Protein AF-A0A7V6T2G5-F1 (afdb_monomer_lite)

Foldseek 3Di:
DDDDPPVVVVVVVVVVVVPPDDDDDDDDDDDDDDDDDDDDDDDDDDDDDDDDDDPPDDPPPPPPVPPPPPKKKKWFKAKWAFQDWADDPDPPVPDAIWTFIDAPPGDTDIDGADPVQVVVDDHGFMKMWTWDIDIDDDPRVVCCVVQVVVLQPDALVVNCVSRVIYTPHIGTDDPVCRPVTPNDMDMHD

Secondary structure (DSSP, 8-state):
-PPPPHHHHHHHHHHHHTTS---------------------------------------------------EEEEEEEEEEEEEEE---STTS-S--EEEEEETTSPPEEEE--HHHHTT--TT-EEEEEEEEEEE-HHHHHHHHHHHHHHTTS-HHHHHHHTTPPEEEEEEE-GGGTTTS--EEEEE-

Structure (mmCIF, N/CA/C/O backbone):
data_AF-A0A7V6T2G5-F1
#
_entry.id   AF-A0A7V6T2G5-F1
#
loop_
_atom_site.group_PDB
_atom_site.id
_atom_site.type_symbol
_atom_site.label_atom_id
_atom_site.label_alt_id
_atom_site.label_comp_id
_atom_site.label_asym_id
_atom_site.label_entity_id
_atom_site.label_seq_id
_atom_site.pdbx_PDB_ins_code
_atom_site.Cartn_x
_atom_site.Cartn_y
_atom_site.Cartn_z
_atom_site.occupancy
_atom_site.B_iso_or_equiv
_atom_site.auth_seq_id
_atom_site.auth_comp_id
_atom_site.auth_asym_id
_atom_site.auth_atom_id
_atom_site.pdbx_PDB_model_num
ATOM 1 N N . MET A 1 1 ? -39.895 -5.302 -5.096 1.00 42.09 1 MET A N 1
ATOM 2 C CA . MET A 1 1 ? -38.824 -6.322 -5.018 1.00 42.09 1 MET A CA 1
ATOM 3 C C . MET A 1 1 ? -39.306 -7.580 -5.735 1.00 42.09 1 MET A C 1
ATOM 5 O O . MET A 1 1 ? -40.256 -8.199 -5.271 1.00 42.09 1 MET A O 1
ATOM 9 N N . LYS A 1 2 ? -38.757 -7.899 -6.917 1.00 48.59 2 LYS A N 1
ATOM 10 C CA . LYS A 1 2 ? -39.140 -9.095 -7.692 1.00 48.59 2 LYS A CA 1
ATOM 11 C C . LYS A 1 2 ? -38.389 -10.304 -7.127 1.00 48.59 2 LYS A C 1
ATOM 13 O O . LYS A 1 2 ? -37.164 -10.301 -7.111 1.00 48.59 2 LYS A O 1
ATOM 18 N N . LYS A 1 3 ? -39.119 -11.307 -6.631 1.00 53.16 3 LYS A N 1
ATOM 19 C CA . LYS A 1 3 ? -38.544 -12.574 -6.162 1.00 53.16 3 LYS A CA 1
ATOM 20 C C . LYS A 1 3 ? -38.052 -13.352 -7.380 1.00 53.16 3 LYS A C 1
ATOM 22 O O . LYS A 1 3 ? -38.857 -13.703 -8.238 1.00 53.16 3 LYS A O 1
ATOM 27 N N . ILE A 1 4 ? -36.747 -13.590 -7.463 1.00 55.91 4 ILE A N 1
ATOM 28 C CA . ILE A 1 4 ? -36.180 -14.503 -8.456 1.00 55.91 4 ILE A CA 1
ATOM 29 C C . ILE A 1 4 ? -36.647 -15.914 -8.061 1.00 55.91 4 ILE A C 1
ATOM 31 O O . ILE A 1 4 ? -36.467 -16.302 -6.903 1.00 55.91 4 ILE A O 1
ATOM 35 N N . PRO A 1 5 ? -37.313 -16.664 -8.954 1.00 64.19 5 PRO A N 1
ATOM 36 C CA . PRO A 1 5 ? -37.809 -17.989 -8.619 1.00 64.19 5 PRO A CA 1
ATOM 37 C C . PRO A 1 5 ? -36.627 -18.938 -8.398 1.00 64.19 5 PRO A C 1
ATOM 39 O O . PRO A 1 5 ? -35.681 -18.947 -9.179 1.00 64.19 5 PRO A O 1
ATOM 42 N N . VAL A 1 6 ? -36.707 -19.755 -7.344 1.00 62.47 6 VAL A N 1
ATOM 43 C CA . VAL A 1 6 ? -35.678 -20.718 -6.888 1.00 62.47 6 VAL A CA 1
ATOM 44 C C . VAL A 1 6 ? -35.142 -21.613 -8.020 1.00 62.47 6 VAL A C 1
ATOM 46 O O . VAL A 1 6 ? -33.984 -22.021 -8.001 1.00 62.47 6 VAL A O 1
ATOM 49 N N . VAL A 1 7 ? -35.953 -21.838 -9.055 1.00 60.62 7 VAL A N 1
ATOM 50 C CA . VAL A 1 7 ? -35.591 -22.576 -10.273 1.00 60.62 7 VAL A CA 1
ATOM 51 C C . VAL A 1 7 ? -34.442 -21.910 -11.046 1.00 60.62 7 VAL A C 1
ATOM 53 O O . VAL A 1 7 ? -33.580 -22.609 -11.566 1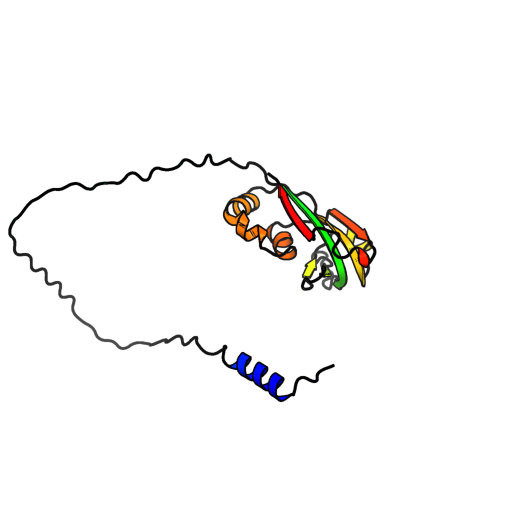.00 60.62 7 VAL A O 1
ATOM 56 N N . VAL A 1 8 ? -34.371 -20.574 -11.075 1.00 63.22 8 VAL A N 1
ATOM 57 C CA . VAL A 1 8 ? -33.311 -19.820 -11.772 1.00 63.22 8 VAL A CA 1
ATOM 58 C C . VAL A 1 8 ? -31.978 -19.913 -11.021 1.00 63.22 8 VAL A C 1
ATOM 60 O O . VAL A 1 8 ? -30.934 -20.047 -11.654 1.00 63.22 8 VAL A O 1
ATOM 63 N N . CYS A 1 9 ? -32.000 -19.936 -9.682 1.00 58.34 9 CYS A N 1
ATOM 64 C CA . CYS A 1 9 ? -30.790 -20.175 -8.884 1.00 58.34 9 CYS A CA 1
ATOM 65 C C . CYS A 1 9 ? -30.244 -21.597 -9.071 1.00 58.34 9 CYS A C 1
ATOM 67 O O . CYS A 1 9 ? -29.035 -21.774 -9.186 1.00 58.34 9 CYS A O 1
ATOM 69 N N . LEU A 1 10 ? -31.115 -22.609 -9.140 1.00 59.34 10 LEU A N 1
ATOM 70 C CA . LEU A 1 10 ? -30.697 -23.997 -9.372 1.00 59.34 10 LEU A CA 1
ATOM 71 C C . LEU A 1 10 ? -30.092 -24.203 -10.770 1.00 59.34 10 LEU A C 1
ATOM 73 O O . LEU A 1 10 ? -29.121 -24.943 -10.911 1.00 59.34 10 LEU A O 1
ATOM 77 N N . LEU A 1 11 ? -30.611 -23.506 -11.785 1.00 59.06 11 LEU A N 1
ATOM 78 C CA . LEU A 1 11 ? -30.094 -23.571 -13.156 1.00 59.06 11 LEU A CA 1
ATOM 79 C C . LEU A 1 11 ? -28.706 -22.921 -13.291 1.00 59.06 11 LEU A C 1
ATOM 81 O O . LEU A 1 11 ? -27.856 -23.445 -14.005 1.00 59.06 11 LEU A O 1
ATOM 85 N N . LEU A 1 12 ? -28.447 -21.835 -12.554 1.00 58.38 12 LEU A N 1
ATOM 86 C CA . LEU A 1 12 ? -27.129 -21.189 -12.506 1.00 58.38 12 LEU A CA 1
ATOM 87 C C . LEU A 1 12 ? -26.070 -22.061 -11.816 1.00 58.38 12 LEU A C 1
ATOM 89 O O . LEU A 1 12 ? -24.934 -22.111 -12.276 1.00 58.38 12 LEU A O 1
ATOM 93 N N . ILE A 1 13 ? -26.439 -22.794 -10.761 1.00 63.06 13 ILE A N 1
ATOM 94 C CA . ILE A 1 13 ? -25.518 -23.719 -10.078 1.00 63.06 13 ILE A CA 1
ATOM 95 C C . ILE A 1 13 ? -25.180 -24.916 -10.980 1.00 63.06 13 ILE A C 1
ATOM 97 O O . ILE A 1 13 ? -24.022 -25.323 -11.050 1.00 63.06 13 ILE A O 1
ATOM 101 N N . ALA A 1 14 ? -26.157 -25.445 -11.724 1.00 54.56 14 ALA A N 1
ATOM 102 C CA . ALA A 1 14 ? -25.926 -26.538 -12.668 1.00 54.56 14 ALA A CA 1
ATOM 103 C C . ALA A 1 14 ? -25.008 -26.130 -13.838 1.00 54.56 14 ALA A C 1
ATOM 105 O O . ALA A 1 14 ? -24.168 -26.927 -14.250 1.00 54.56 14 ALA A O 1
ATOM 106 N N . LEU A 1 15 ? -25.111 -24.886 -14.327 1.00 52.47 15 LEU A N 1
ATOM 107 C CA . LEU A 1 15 ? -24.243 -24.371 -15.395 1.00 52.47 15 LEU A CA 1
ATOM 108 C C . LEU A 1 15 ? -22.779 -24.205 -14.949 1.00 52.47 15 LEU A C 1
ATOM 110 O O . LEU A 1 15 ? -21.863 -24.378 -15.749 1.00 52.47 15 LEU A O 1
ATOM 114 N N . MET A 1 16 ? -22.551 -23.893 -13.670 1.00 55.16 16 MET A N 1
ATOM 115 C CA . MET A 1 16 ? -21.202 -23.740 -13.109 1.00 55.16 16 MET A CA 1
ATOM 116 C C . MET A 1 16 ? -20.489 -25.086 -12.895 1.00 55.16 16 MET A C 1
ATOM 118 O O . MET A 1 16 ? -19.263 -25.137 -12.901 1.00 55.16 16 MET A O 1
ATOM 122 N N . LEU A 1 17 ? -21.235 -26.187 -12.751 1.00 51.34 17 LEU A N 1
ATOM 123 C CA . LEU A 1 17 ? -20.680 -27.533 -12.554 1.00 51.34 17 LEU A CA 1
ATOM 124 C C . LEU A 1 17 ? -20.298 -28.240 -13.868 1.00 51.34 17 LEU A C 1
ATOM 126 O O . LEU A 1 17 ? -19.543 -29.208 -13.834 1.00 51.34 17 LEU A O 1
ATOM 130 N N . SER A 1 18 ? -20.767 -27.764 -15.028 1.00 49.62 18 SER A N 1
ATOM 131 C CA . SER A 1 18 ? -20.450 -28.369 -16.333 1.00 49.62 18 SER A CA 1
ATOM 132 C C . SER A 1 18 ? -19.130 -27.905 -16.964 1.00 49.62 18 SER A C 1
ATOM 134 O O . SER A 1 18 ? -18.686 -28.521 -17.928 1.00 49.62 18 SER A O 1
ATOM 136 N N . SER A 1 19 ? -18.472 -26.870 -16.429 1.00 49.34 19 SER A N 1
ATOM 137 C CA . SER A 1 19 ? -17.220 -26.327 -16.998 1.00 49.34 19 SER A CA 1
ATOM 138 C C . SER A 1 19 ? -15.930 -26.905 -16.395 1.00 49.34 19 SER A C 1
ATOM 140 O O . SER A 1 19 ? -14.849 -26.407 -16.689 1.00 49.34 19 SER A O 1
ATOM 142 N N . ALA A 1 20 ? -16.007 -27.952 -15.564 1.00 48.31 20 ALA A N 1
ATOM 143 C CA . ALA A 1 20 ? -14.860 -28.458 -14.797 1.00 48.31 20 ALA A CA 1
ATOM 144 C C . ALA A 1 20 ? -14.282 -29.814 -15.262 1.00 48.31 20 ALA A C 1
ATOM 146 O O . ALA A 1 20 ? -13.507 -30.414 -14.524 1.00 48.31 20 ALA A O 1
ATOM 147 N N . CYS A 1 21 ? -14.608 -30.315 -16.462 1.00 44.38 21 CYS A N 1
ATOM 148 C CA . CYS A 1 21 ? -14.145 -31.642 -16.904 1.00 44.38 21 CYS A CA 1
ATOM 149 C C . CYS A 1 21 ? -13.719 -31.705 -18.382 1.00 44.38 21 CYS A C 1
ATOM 151 O O . CYS A 1 21 ? -14.355 -32.403 -19.163 1.00 44.38 21 CYS A O 1
ATOM 153 N N . THR A 1 22 ? -12.606 -31.071 -18.763 1.00 47.72 22 THR A N 1
ATOM 154 C CA . THR A 1 22 ? -11.815 -31.507 -19.937 1.00 47.72 22 THR A CA 1
ATOM 155 C C . THR A 1 22 ? -10.324 -31.232 -19.731 1.00 47.72 22 THR A C 1
ATOM 157 O O . THR A 1 22 ? -9.792 -30.238 -20.212 1.00 47.72 22 THR A O 1
ATOM 160 N N . LEU A 1 23 ? -9.635 -32.137 -19.036 1.00 40.72 23 LEU A N 1
ATOM 161 C CA . LEU A 1 23 ? -8.181 -32.317 -19.132 1.00 40.72 23 LEU A CA 1
ATOM 162 C C . LEU A 1 23 ? -7.889 -33.810 -18.951 1.00 40.72 23 LEU A C 1
ATOM 164 O O . LEU A 1 23 ? -7.614 -34.300 -17.861 1.00 40.72 23 LEU A O 1
ATOM 168 N N . GLY A 1 24 ? -8.052 -34.557 -20.043 1.00 35.66 24 GLY A N 1
ATOM 169 C CA . GLY A 1 24 ? -7.664 -35.959 -20.131 1.00 35.66 24 GLY A CA 1
ATOM 170 C C . GLY A 1 24 ? -6.248 -36.070 -20.681 1.00 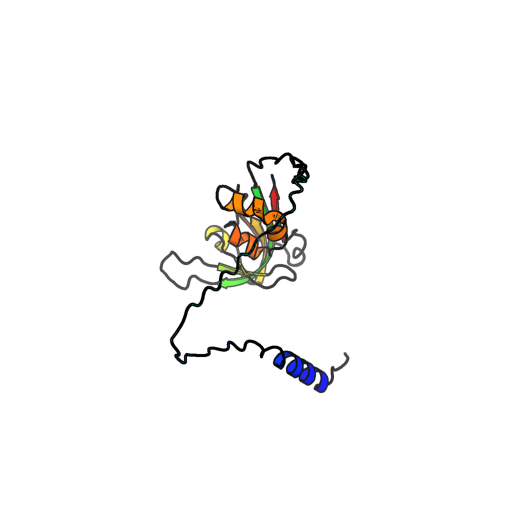35.66 24 GLY A C 1
ATOM 171 O O . GLY A 1 24 ? -6.062 -36.085 -21.894 1.00 35.66 24 GLY A O 1
ATOM 172 N N . ILE A 1 25 ? -5.263 -36.158 -19.788 1.00 37.75 25 ILE A N 1
ATOM 173 C CA . ILE A 1 25 ? -3.906 -36.607 -20.111 1.00 37.75 25 ILE A CA 1
ATOM 174 C C . ILE A 1 25 ? -3.995 -38.104 -20.442 1.00 37.75 25 ILE A C 1
ATOM 176 O O . ILE A 1 25 ? -4.366 -38.909 -19.588 1.00 37.75 25 ILE A O 1
ATOM 180 N N . LYS A 1 26 ? -3.667 -38.492 -21.679 1.00 32.81 26 LYS A N 1
ATOM 181 C CA . LYS A 1 26 ? -3.459 -39.901 -22.042 1.00 32.81 26 LYS A CA 1
ATOM 182 C C . LYS A 1 26 ? -1.985 -40.250 -21.839 1.00 32.81 26 LYS A C 1
ATOM 184 O O . LYS A 1 26 ? -1.156 -39.975 -22.697 1.00 32.81 26 LYS A O 1
ATOM 189 N N . VAL A 1 27 ? -1.689 -40.869 -20.699 1.00 32.81 27 VAL A N 1
ATOM 190 C CA . VAL A 1 27 ? -0.487 -41.686 -20.498 1.00 32.81 27 VAL A CA 1
ATOM 191 C C . VAL A 1 27 ? -0.754 -43.043 -21.149 1.00 32.81 27 VAL A C 1
ATOM 193 O O . VAL A 1 27 ? -1.706 -43.731 -20.778 1.00 32.81 27 VAL A O 1
ATOM 196 N N . GLY A 1 28 ? 0.041 -43.400 -22.154 1.00 28.73 28 GLY A N 1
ATOM 197 C CA . GLY A 1 28 ? 0.047 -44.721 -22.773 1.00 28.73 28 GLY A CA 1
ATOM 198 C C . GLY A 1 28 ? 1.451 -45.299 -22.675 1.00 28.73 28 GLY A C 1
ATOM 199 O O . GLY A 1 28 ? 2.345 -44.835 -23.373 1.00 28.73 28 GLY A O 1
ATOM 200 N N . ASP A 1 29 ? 1.619 -46.274 -21.789 1.00 31.41 29 ASP A N 1
ATOM 201 C CA . ASP A 1 29 ? 2.856 -47.024 -21.565 1.00 31.41 29 ASP A CA 1
ATOM 202 C C . ASP A 1 29 ? 2.933 -48.283 -22.469 1.00 31.41 29 ASP A C 1
ATOM 204 O O . ASP A 1 29 ? 1.955 -48.632 -23.141 1.00 31.41 29 ASP A O 1
ATOM 208 N N . PRO A 1 30 ? 4.096 -48.961 -22.538 1.00 43.84 30 PRO A N 1
ATOM 209 C CA . PRO A 1 30 ? 4.781 -49.276 -23.787 1.00 43.84 30 PRO A CA 1
ATOM 210 C C . PRO A 1 30 ? 4.551 -50.713 -24.264 1.00 43.84 30 PRO A C 1
ATOM 212 O O . PRO A 1 30 ? 4.354 -51.633 -23.468 1.00 43.84 30 PRO A O 1
ATOM 215 N N . LYS A 1 31 ? 4.676 -50.936 -25.577 1.00 31.31 31 LYS A N 1
ATOM 216 C CA . LYS A 1 31 ? 4.969 -52.257 -26.147 1.00 31.31 31 LYS A CA 1
ATOM 217 C C . LYS A 1 31 ? 5.996 -52.130 -27.268 1.00 31.31 31 LYS A C 1
ATOM 219 O O . LYS A 1 31 ? 5.714 -51.578 -28.324 1.00 31.31 31 LYS A O 1
ATOM 224 N N . THR A 1 32 ? 7.183 -52.628 -26.944 1.00 29.80 32 THR A N 1
ATOM 225 C CA . THR A 1 32 ? 8.151 -53.315 -27.804 1.00 29.80 32 THR A CA 1
ATOM 226 C C . THR A 1 32 ? 7.667 -53.643 -29.219 1.00 29.80 32 THR A C 1
ATOM 228 O O . THR A 1 32 ? 6.740 -54.434 -29.382 1.00 29.80 32 THR A O 1
ATOM 231 N N . ASN A 1 33 ? 8.396 -53.162 -30.227 1.00 28.97 33 ASN A N 1
ATOM 232 C CA . ASN A 1 33 ? 9.029 -54.079 -31.169 1.00 28.97 33 ASN A CA 1
ATOM 233 C C . ASN A 1 33 ? 10.258 -53.431 -31.813 1.00 28.97 33 ASN A C 1
ATOM 235 O O . ASN A 1 33 ? 10.260 -52.240 -32.116 1.00 28.97 33 ASN A O 1
ATOM 239 N N . GLU A 1 34 ? 11.298 -54.242 -31.935 1.00 31.02 34 GLU A N 1
ATOM 240 C CA . GLU A 1 34 ? 12.562 -53.939 -32.585 1.00 31.02 34 GLU A CA 1
ATOM 241 C C . GLU A 1 34 ? 12.380 -53.706 -34.092 1.00 31.02 34 GLU A C 1
ATOM 243 O O . GLU A 1 34 ? 11.416 -54.166 -34.704 1.00 31.02 34 GLU A O 1
ATOM 248 N N . GLU A 1 35 ? 13.424 -53.096 -34.649 1.00 28.59 35 GLU A N 1
ATOM 249 C CA . GLU A 1 35 ? 14.009 -53.422 -35.949 1.00 28.59 35 GLU A CA 1
ATOM 250 C C . GLU A 1 35 ? 13.755 -52.489 -37.153 1.00 28.59 35 GLU A C 1
ATOM 252 O O . GLU A 1 35 ? 12.644 -52.257 -37.618 1.00 28.59 35 GLU A O 1
ATOM 257 N N . VAL A 1 36 ? 14.913 -52.069 -37.677 1.00 30.91 36 VAL A N 1
ATOM 258 C CA . VAL A 1 36 ? 15.268 -51.718 -39.057 1.00 30.91 36 VAL A CA 1
ATOM 259 C C . VAL A 1 36 ? 15.045 -50.276 -39.526 1.00 30.91 36 VAL A C 1
ATOM 261 O O . VAL A 1 36 ? 13.979 -49.835 -39.940 1.00 30.91 36 VAL A O 1
ATOM 264 N N . ILE A 1 37 ? 16.182 -49.577 -39.518 1.00 34.88 37 ILE A N 1
ATOM 265 C CA . ILE A 1 37 ? 16.557 -48.496 -40.425 1.00 34.88 37 ILE A CA 1
ATOM 266 C C . ILE A 1 37 ? 16.605 -49.076 -41.842 1.00 34.88 37 ILE A C 1
ATOM 268 O O . ILE A 1 37 ? 17.476 -49.897 -42.117 1.00 34.88 37 ILE A O 1
ATOM 272 N N . GLU A 1 38 ? 15.757 -48.593 -42.742 1.00 29.94 38 GLU A N 1
ATOM 273 C CA . GLU A 1 38 ? 16.035 -48.628 -44.178 1.00 29.94 38 GLU A CA 1
ATOM 274 C C . GLU A 1 38 ? 15.968 -47.200 -44.717 1.00 29.94 38 GLU A C 1
ATOM 276 O O . GLU A 1 38 ? 14.923 -46.559 -44.821 1.00 29.94 38 GLU A O 1
ATOM 281 N N . VAL A 1 39 ? 17.171 -46.684 -44.948 1.00 33.16 39 VAL A N 1
ATOM 282 C CA . VAL A 1 39 ? 17.454 -45.525 -45.777 1.00 33.16 39 VAL A CA 1
ATOM 283 C C . VAL A 1 39 ? 17.404 -46.031 -47.212 1.00 33.16 39 VAL A C 1
ATOM 285 O O . VAL A 1 39 ? 18.322 -46.731 -47.633 1.00 33.16 39 VAL A O 1
ATOM 288 N N . GLU A 1 40 ? 16.367 -45.670 -47.960 1.00 31.33 40 GLU A N 1
ATOM 289 C CA . GLU A 1 40 ? 16.401 -45.753 -49.419 1.00 31.33 40 GLU A CA 1
ATOM 290 C C . GLU A 1 40 ? 16.584 -44.342 -49.978 1.00 31.33 40 GLU A C 1
ATOM 292 O O . GLU A 1 40 ? 15.685 -43.501 -50.004 1.00 31.33 40 GLU A O 1
ATOM 297 N N . VAL A 1 41 ? 17.842 -44.087 -50.332 1.00 30.36 41 VAL A N 1
ATOM 298 C CA . VAL A 1 41 ? 18.286 -43.030 -51.229 1.00 30.36 41 VAL A CA 1
ATOM 299 C C . VAL A 1 41 ? 18.079 -43.570 -52.636 1.00 30.36 41 VAL A C 1
ATOM 301 O O . VAL A 1 41 ? 18.823 -44.455 -53.044 1.00 30.36 41 VAL A O 1
ATOM 304 N N . ASP A 1 42 ? 17.124 -43.010 -53.370 1.00 26.73 42 ASP A N 1
ATOM 305 C CA . ASP A 1 42 ? 17.117 -43.088 -54.828 1.00 26.73 42 ASP A CA 1
ATOM 306 C C . ASP A 1 42 ? 17.474 -41.705 -55.382 1.00 26.73 42 ASP A C 1
ATOM 308 O O . ASP A 1 42 ? 16.702 -40.746 -55.310 1.00 26.73 42 ASP A O 1
ATOM 312 N N . ILE A 1 43 ? 18.705 -41.616 -55.884 1.00 32.59 43 ILE A N 1
ATOM 313 C CA . ILE A 1 43 ? 19.208 -40.550 -56.747 1.00 32.59 43 ILE A CA 1
ATOM 314 C C . ILE A 1 43 ? 19.324 -41.174 -58.136 1.00 32.59 43 ILE A C 1
ATOM 316 O O . ILE A 1 43 ? 20.166 -42.046 -58.331 1.00 32.59 43 ILE A O 1
ATOM 320 N N . GLU A 1 44 ? 18.544 -40.689 -59.101 1.00 33.12 44 GLU A N 1
ATOM 321 C CA . GLU A 1 44 ? 18.978 -40.660 -60.500 1.00 33.12 44 GLU A CA 1
ATOM 322 C C . GLU A 1 44 ? 18.690 -39.286 -61.119 1.00 33.12 44 GLU A C 1
ATOM 324 O O . GLU A 1 44 ? 17.603 -38.716 -61.002 1.00 33.12 44 GLU A O 1
ATOM 329 N N . ASP A 1 45 ? 19.752 -38.767 -61.733 1.00 27.92 45 ASP A N 1
ATOM 330 C CA . ASP A 1 45 ? 19.949 -37.460 -62.342 1.00 27.92 45 ASP A CA 1
ATOM 331 C C . ASP A 1 45 ? 19.105 -37.232 -63.611 1.00 27.92 45 ASP A C 1
ATOM 333 O O . ASP A 1 45 ? 18.918 -38.143 -64.414 1.00 27.92 45 ASP A O 1
ATOM 337 N N . THR A 1 46 ? 18.702 -35.985 -63.889 1.00 29.56 46 THR A N 1
ATOM 338 C CA . THR A 1 46 ? 19.327 -35.151 -64.949 1.00 29.56 46 THR A CA 1
ATOM 339 C C . THR A 1 46 ? 18.591 -33.820 -65.194 1.00 29.56 46 THR A C 1
ATOM 341 O O . THR A 1 46 ? 17.424 -33.772 -65.562 1.00 29.56 46 THR A O 1
ATOM 344 N N . GLU A 1 47 ? 19.365 -32.744 -65.016 1.00 32.47 47 GLU A N 1
ATOM 345 C CA . GLU A 1 47 ? 19.368 -31.458 -65.735 1.00 32.47 47 GLU A CA 1
ATOM 346 C C . GLU A 1 47 ? 18.080 -30.620 -65.857 1.00 32.47 47 GLU A C 1
ATOM 348 O O . GLU A 1 47 ? 17.228 -30.827 -66.715 1.00 32.47 47 GLU A O 1
ATOM 353 N N . THR A 1 48 ? 18.054 -29.492 -65.139 1.00 31.61 48 THR A N 1
ATOM 354 C CA . THR A 1 48 ? 18.178 -28.163 -65.776 1.00 31.61 48 THR A CA 1
ATOM 355 C C . THR A 1 48 ? 18.499 -27.093 -64.725 1.00 31.61 48 THR A C 1
ATOM 357 O O . THR A 1 48 ? 17.822 -26.952 -63.711 1.00 31.61 48 THR A O 1
ATOM 360 N N . VAL A 1 49 ? 19.596 -26.373 -64.961 1.00 37.19 49 VAL A N 1
ATOM 361 C CA . VAL A 1 49 ? 20.079 -25.237 -64.172 1.00 37.19 49 VAL A CA 1
ATOM 362 C C . VAL A 1 49 ? 19.354 -23.987 -64.654 1.00 37.19 49 VAL A C 1
ATOM 364 O O . VAL A 1 49 ? 19.579 -23.586 -65.789 1.00 37.19 49 VAL A O 1
ATOM 367 N N . GLU A 1 50 ? 18.582 -23.332 -63.789 1.00 37.06 50 GLU A N 1
ATOM 368 C CA . GLU A 1 50 ? 18.390 -21.880 -63.857 1.00 37.06 50 GLU A CA 1
ATOM 369 C C . GLU A 1 50 ? 18.455 -21.283 -62.447 1.00 37.06 50 GLU A C 1
ATOM 371 O O . GLU A 1 50 ? 17.577 -21.431 -61.603 1.00 37.06 50 GLU A O 1
ATOM 376 N N . THR A 1 51 ? 19.583 -20.626 -62.204 1.00 32.59 51 THR A N 1
ATOM 377 C CA . THR A 1 51 ? 19.800 -19.583 -61.207 1.00 32.59 51 THR A CA 1
ATOM 378 C C . THR A 1 51 ? 18.774 -18.466 -61.360 1.00 32.59 51 THR A C 1
ATOM 380 O O . THR A 1 51 ? 18.733 -17.825 -62.410 1.00 32.59 51 THR A O 1
ATOM 383 N N . THR A 1 52 ? 18.027 -18.142 -60.304 1.00 33.38 52 THR A N 1
ATOM 384 C CA . THR A 1 52 ? 17.492 -16.782 -60.125 1.00 33.38 52 THR A CA 1
ATOM 385 C C . THR A 1 52 ? 17.310 -16.466 -58.637 1.00 33.38 52 THR A C 1
ATOM 387 O O . THR A 1 52 ? 16.368 -16.900 -57.990 1.00 33.38 52 THR A O 1
ATOM 390 N N . GLU A 1 53 ? 18.341 -15.806 -58.113 1.00 36.88 53 GLU A N 1
ATOM 391 C CA . GLU A 1 53 ? 18.328 -14.683 -57.166 1.00 36.88 53 GLU A CA 1
ATOM 392 C C . GLU A 1 53 ? 17.372 -14.735 -55.960 1.00 36.88 53 GLU A C 1
ATOM 394 O O . GLU A 1 53 ? 16.164 -14.534 -56.043 1.00 36.88 53 GLU A O 1
ATOM 399 N N . ALA A 1 54 ? 17.993 -14.914 -54.790 1.00 35.09 54 ALA A N 1
ATOM 400 C CA . ALA A 1 54 ? 17.444 -14.558 -53.496 1.00 35.09 54 ALA A CA 1
ATOM 401 C C . ALA A 1 54 ? 17.214 -13.040 -53.433 1.00 35.09 54 ALA A C 1
ATOM 403 O O . ALA A 1 54 ? 18.158 -12.265 -53.281 1.00 35.09 54 ALA A O 1
ATOM 404 N N . GLU A 1 55 ? 15.957 -12.617 -53.530 1.00 35.41 55 GLU A N 1
ATOM 405 C CA . GLU A 1 55 ? 15.561 -11.251 -53.210 1.00 35.41 55 GLU A CA 1
ATOM 406 C C . GLU A 1 55 ? 15.348 -11.147 -51.695 1.00 35.41 55 GLU A C 1
ATOM 408 O O . GLU A 1 55 ? 14.276 -11.402 -51.147 1.00 35.41 55 GLU A O 1
ATOM 413 N N . THR A 1 56 ? 16.433 -10.825 -50.993 1.00 34.47 56 THR A N 1
ATOM 414 C CA . THR A 1 56 ? 16.396 -10.266 -49.639 1.00 34.47 56 THR A CA 1
ATOM 415 C C . THR A 1 56 ? 15.711 -8.905 -49.724 1.00 34.47 56 THR A C 1
ATOM 417 O O . THR A 1 56 ? 16.354 -7.903 -50.023 1.00 34.47 56 THR A O 1
ATOM 420 N N . THR A 1 57 ? 14.398 -8.862 -49.504 1.00 36.44 57 THR A N 1
ATOM 421 C CA . THR A 1 57 ? 13.697 -7.593 -49.310 1.00 36.44 57 THR A CA 1
ATOM 422 C C . THR A 1 57 ? 14.113 -7.027 -47.958 1.00 36.44 57 THR A C 1
ATOM 424 O O . THR A 1 57 ? 13.901 -7.635 -46.907 1.00 36.44 57 THR A O 1
ATOM 427 N N . GLU A 1 58 ? 14.774 -5.880 -48.033 1.00 40.97 58 GLU A N 1
ATOM 428 C CA . GLU A 1 58 ? 15.291 -5.081 -46.934 1.00 40.97 58 GLU A CA 1
ATOM 429 C C . GLU A 1 58 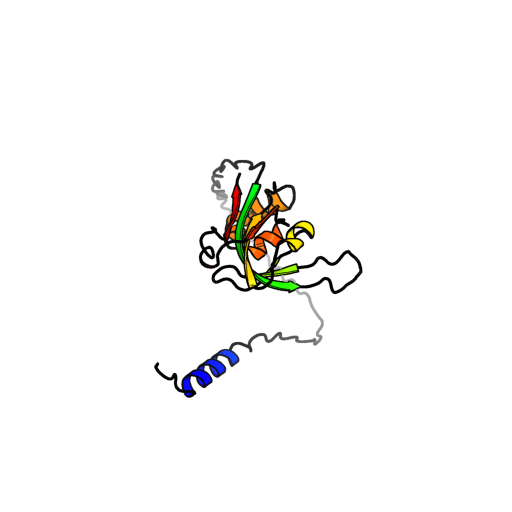? 14.182 -4.828 -45.905 1.00 40.97 58 GLU A C 1
ATOM 431 O O . GLU A 1 58 ? 13.176 -4.174 -46.182 1.00 40.97 58 GLU A O 1
ATOM 436 N N . ILE A 1 59 ? 14.355 -5.376 -44.700 1.00 46.62 59 ILE A N 1
ATOM 437 C CA . ILE A 1 59 ? 13.592 -4.934 -43.538 1.00 46.62 59 ILE A CA 1
ATOM 438 C C . ILE A 1 59 ? 14.133 -3.542 -43.233 1.00 46.62 59 ILE A C 1
ATOM 440 O O . ILE A 1 59 ? 15.207 -3.401 -42.653 1.00 46.62 59 ILE A O 1
ATOM 444 N N . GLU A 1 60 ? 13.405 -2.528 -43.692 1.00 42.72 60 GLU A N 1
ATOM 445 C CA . GLU A 1 60 ? 13.595 -1.135 -43.320 1.00 42.72 60 GLU A CA 1
ATOM 446 C C . GLU A 1 60 ? 13.400 -1.045 -41.802 1.00 42.72 60 GLU A C 1
ATOM 448 O O . GLU A 1 60 ? 12.288 -0.932 -41.280 1.00 42.72 60 GLU A O 1
ATOM 453 N N . SER A 1 61 ? 14.502 -1.208 -41.070 1.00 43.78 61 SER A N 1
ATOM 454 C CA . SER A 1 61 ? 14.580 -0.957 -39.644 1.00 43.78 61 SER A CA 1
ATOM 455 C C . SER A 1 61 ? 14.300 0.522 -39.459 1.00 43.78 61 SER A C 1
ATOM 457 O O . SER A 1 61 ? 15.184 1.366 -39.601 1.00 43.78 61 SER A O 1
ATOM 459 N N . THR A 1 62 ? 13.039 0.839 -39.183 1.00 41.69 62 THR A N 1
ATOM 460 C CA . THR A 1 62 ? 12.692 2.099 -38.551 1.00 41.69 62 THR A CA 1
ATOM 461 C C . THR A 1 62 ? 13.428 2.076 -37.216 1.00 41.69 62 THR A C 1
ATOM 463 O O . THR A 1 62 ? 12.991 1.401 -36.286 1.00 41.69 62 THR A O 1
ATOM 466 N N . GLU A 1 63 ? 14.595 2.720 -37.151 1.00 47.97 63 GLU A N 1
ATOM 467 C CA . GLU A 1 63 ? 15.215 3.104 -35.888 1.00 47.97 63 GLU A CA 1
ATOM 468 C C . GLU A 1 63 ? 14.194 4.005 -35.193 1.00 47.97 63 GLU A C 1
ATOM 470 O O . GLU A 1 63 ? 14.128 5.214 -35.407 1.00 47.97 63 GLU A O 1
ATOM 475 N N . SER A 1 64 ? 13.313 3.391 -34.403 1.00 50.88 64 SER A N 1
ATOM 476 C CA . SER A 1 64 ? 12.684 4.098 -33.309 1.00 50.88 64 SER A CA 1
ATOM 477 C C . SER A 1 64 ? 13.842 4.593 -32.465 1.00 50.88 64 SER A C 1
ATOM 479 O O . SER A 1 64 ? 14.609 3.773 -31.964 1.00 50.88 64 SER A O 1
ATOM 481 N N . GLU A 1 65 ? 14.002 5.909 -32.361 1.00 47.69 65 GLU A N 1
ATOM 482 C CA . GLU A 1 65 ? 14.875 6.519 -31.370 1.00 47.69 65 GLU A CA 1
ATOM 483 C C . GLU A 1 65 ? 14.476 5.936 -30.008 1.00 47.69 65 GLU A C 1
ATOM 485 O O . GLU A 1 65 ? 13.490 6.354 -29.396 1.00 47.69 65 GLU A O 1
ATOM 490 N N . GLU A 1 66 ? 15.188 4.895 -29.569 1.00 57.41 66 GLU A N 1
ATOM 491 C CA . GLU A 1 66 ? 15.036 4.335 -28.239 1.00 57.41 66 GLU A CA 1
ATOM 492 C C . GLU A 1 66 ? 15.487 5.438 -27.296 1.00 57.41 66 GLU A C 1
ATOM 494 O O . GLU A 1 66 ? 16.674 5.670 -27.065 1.00 57.41 66 GLU A O 1
ATOM 499 N N . THR A 1 67 ? 14.513 6.197 -26.803 1.00 60.00 67 THR A N 1
ATOM 500 C CA . THR A 1 67 ? 14.742 7.127 -25.714 1.00 60.00 67 THR A CA 1
ATOM 501 C C . THR A 1 67 ? 15.179 6.262 -24.544 1.00 60.00 67 THR A C 1
ATOM 503 O O . THR A 1 67 ? 14.357 5.567 -23.951 1.00 60.00 67 THR A O 1
ATOM 506 N N . ILE A 1 68 ? 16.481 6.239 -24.263 1.00 64.31 68 ILE A N 1
ATOM 507 C CA . ILE A 1 68 ? 17.040 5.498 -23.136 1.00 64.31 68 ILE A CA 1
ATOM 508 C C . ILE A 1 68 ? 16.485 6.157 -21.875 1.00 64.31 68 ILE A C 1
ATOM 510 O O . ILE A 1 68 ? 16.957 7.209 -21.445 1.00 64.31 68 ILE A O 1
ATOM 514 N N . ILE A 1 69 ? 15.435 5.569 -21.308 1.00 67.12 69 ILE A N 1
ATOM 515 C CA . ILE A 1 69 ? 14.853 6.025 -20.049 1.00 67.12 69 ILE A CA 1
ATOM 516 C C . ILE A 1 69 ? 15.833 5.621 -18.951 1.00 67.12 69 ILE A C 1
ATOM 518 O O . ILE A 1 69 ? 15.969 4.447 -18.612 1.00 67.12 69 ILE A O 1
ATOM 522 N N . THR A 1 70 ? 16.555 6.598 -18.414 1.00 76.19 70 THR A N 1
ATOM 523 C CA . THR A 1 70 ? 17.586 6.366 -17.395 1.00 76.19 70 THR A CA 1
ATOM 524 C C . THR A 1 70 ? 17.029 6.295 -15.976 1.00 76.19 70 THR A C 1
ATOM 526 O O . THR A 1 70 ? 17.714 5.812 -15.079 1.00 76.19 70 THR A O 1
ATOM 529 N N . SER A 1 71 ? 15.807 6.777 -15.757 1.00 84.38 71 SER A N 1
ATOM 530 C CA . SER A 1 71 ? 15.155 6.797 -14.449 1.00 84.38 71 SER A CA 1
ATOM 531 C C . SER A 1 71 ? 13.647 6.707 -14.605 1.00 84.38 71 SER A C 1
ATOM 533 O O . SER A 1 71 ? 13.081 7.343 -15.486 1.00 84.38 71 SER A O 1
ATOM 535 N N . VAL A 1 72 ? 13.007 5.932 -13.734 1.00 94.75 72 VAL A N 1
ATOM 536 C CA . VAL A 1 72 ? 11.554 5.937 -13.555 1.00 94.75 72 VAL A CA 1
ATOM 537 C C . VAL A 1 72 ? 11.280 6.076 -12.067 1.00 94.75 72 VAL A C 1
ATOM 539 O O . VAL A 1 72 ? 11.893 5.368 -11.272 1.00 94.75 72 VAL A O 1
ATOM 542 N N . ILE A 1 73 ? 10.388 6.979 -11.679 1.00 96.62 73 ILE A N 1
ATOM 543 C CA . ILE A 1 73 ? 9.979 7.201 -10.292 1.00 96.62 73 ILE A CA 1
ATOM 544 C C . ILE A 1 73 ? 8.557 6.678 -10.126 1.00 96.62 73 ILE A C 1
ATOM 546 O O . ILE A 1 73 ? 7.632 7.168 -10.772 1.00 96.62 73 ILE A O 1
ATOM 550 N N . ALA A 1 74 ? 8.392 5.686 -9.254 1.00 96.75 74 ALA A N 1
ATOM 551 C CA . ALA A 1 74 ? 7.094 5.192 -8.823 1.00 96.75 74 ALA A CA 1
ATOM 552 C C . ALA A 1 74 ? 6.603 6.021 -7.633 1.00 96.75 74 ALA A C 1
ATOM 554 O O . ALA A 1 74 ? 7.330 6.188 -6.652 1.00 96.75 74 ALA A O 1
ATOM 555 N N . LYS A 1 75 ? 5.376 6.535 -7.709 1.00 96.31 75 LYS A N 1
ATOM 556 C CA . LYS A 1 75 ? 4.731 7.272 -6.616 1.00 96.31 75 LYS A CA 1
ATOM 557 C C . LYS A 1 75 ? 3.217 7.186 -6.718 1.00 96.31 75 LYS A C 1
ATOM 559 O O . LYS A 1 75 ? 2.684 6.760 -7.735 1.00 96.31 75 LYS A O 1
ATOM 564 N N . GLY A 1 76 ? 2.504 7.603 -5.682 1.00 95.12 76 GLY A N 1
ATOM 565 C CA . GLY A 1 76 ? 1.049 7.655 -5.737 1.00 95.12 76 GLY A CA 1
ATOM 566 C C . GLY A 1 76 ? 0.407 7.759 -4.369 1.00 95.12 76 GLY A C 1
ATOM 567 O O . GLY A 1 76 ? 1.074 7.818 -3.338 1.00 95.12 76 GLY A O 1
ATOM 568 N N . GLU A 1 77 ? -0.917 7.762 -4.371 1.00 95.38 77 GLU A N 1
ATOM 569 C CA . GLU A 1 77 ? -1.712 7.717 -3.154 1.00 95.38 77 GLU A CA 1
ATOM 570 C C . GLU A 1 77 ? -3.025 6.975 -3.395 1.00 95.38 77 GLU A C 1
ATOM 572 O O . GLU A 1 77 ? -3.538 6.883 -4.517 1.00 95.38 77 GLU A O 1
ATOM 577 N N . PHE A 1 78 ? -3.583 6.437 -2.317 1.00 95.00 78 PHE A N 1
ATOM 578 C CA . PHE A 1 78 ? -4.869 5.761 -2.352 1.00 95.00 78 PHE A CA 1
ATOM 579 C C . PHE A 1 78 ? -5.631 5.934 -1.043 1.00 95.00 78 PHE A C 1
ATOM 581 O O . PHE A 1 78 ? -5.053 6.085 0.031 1.00 95.00 78 PHE A O 1
ATOM 588 N N . ALA A 1 79 ? -6.955 5.897 -1.137 1.00 95.12 79 ALA A N 1
ATOM 589 C CA . ALA A 1 79 ? -7.859 5.915 -0.002 1.00 95.12 79 ALA A CA 1
ATOM 590 C C . ALA A 1 79 ? -8.396 4.504 0.243 1.00 95.12 79 ALA A C 1
ATOM 592 O O . ALA A 1 79 ? -8.988 3.888 -0.650 1.00 95.12 79 ALA A O 1
ATOM 593 N N . ALA A 1 80 ? -8.219 4.001 1.462 1.00 95.25 80 ALA A N 1
ATOM 594 C CA . ALA A 1 80 ? -8.715 2.688 1.841 1.00 95.25 80 ALA A CA 1
ATOM 595 C C . ALA A 1 80 ? -9.274 2.670 3.261 1.00 95.25 80 ALA A C 1
ATOM 597 O O . ALA A 1 80 ? -8.803 3.357 4.170 1.00 95.25 80 ALA A O 1
ATOM 598 N N . ARG A 1 81 ? -10.286 1.827 3.457 1.00 95.44 81 ARG A N 1
ATOM 599 C CA . ARG A 1 81 ? -10.825 1.512 4.774 1.00 95.44 81 ARG A CA 1
ATOM 600 C C . ARG A 1 81 ? -10.032 0.375 5.398 1.00 95.44 81 ARG A C 1
ATOM 602 O O . ARG A 1 81 ? -9.870 -0.671 4.771 1.00 95.44 81 ARG A O 1
ATOM 609 N N . VAL A 1 82 ? -9.619 0.542 6.650 1.00 96.50 82 VAL A N 1
ATOM 610 C CA . VAL A 1 82 ? -9.005 -0.528 7.445 1.00 96.50 82 VAL A CA 1
ATOM 611 C C . VAL A 1 82 ? -10.111 -1.457 7.935 1.00 96.50 82 VAL A C 1
ATOM 613 O O . VAL A 1 82 ? -10.931 -1.089 8.777 1.00 96.50 82 VAL A O 1
ATOM 616 N N . ILE A 1 83 ? -10.162 -2.666 7.386 1.00 96.31 83 ILE A N 1
ATOM 617 C CA . ILE A 1 83 ? -11.124 -3.702 7.773 1.00 96.31 83 ILE A CA 1
ATOM 618 C C . ILE A 1 83 ? -10.664 -4.380 9.055 1.00 96.31 83 ILE A C 1
ATOM 620 O O . ILE A 1 83 ? -11.475 -4.588 9.956 1.00 96.31 83 ILE A O 1
ATOM 624 N N . ASP A 1 84 ? -9.380 -4.718 9.135 1.00 95.38 84 ASP A N 1
ATOM 625 C CA . ASP A 1 84 ? -8.782 -5.314 10.322 1.00 95.38 84 ASP A CA 1
ATOM 626 C C . ASP A 1 84 ? -7.284 -5.023 10.411 1.00 95.38 84 ASP A C 1
ATOM 628 O O . ASP A 1 84 ? -6.655 -4.648 9.421 1.00 95.38 84 ASP A O 1
ATOM 632 N N . ILE A 1 85 ? -6.730 -5.223 11.604 1.00 93.38 85 ILE A N 1
ATOM 633 C CA . ILE A 1 85 ? -5.291 -5.153 11.862 1.00 93.38 85 ILE A CA 1
ATOM 634 C C . ILE A 1 85 ? -4.860 -6.551 12.285 1.00 93.38 85 ILE A C 1
ATOM 636 O O . ILE A 1 85 ? -5.274 -7.043 13.335 1.00 93.38 85 ILE A O 1
ATOM 640 N N . ILE A 1 86 ? -4.072 -7.202 11.437 1.00 90.06 86 ILE A N 1
ATOM 641 C CA . ILE A 1 86 ? -3.542 -8.536 11.686 1.00 90.06 86 ILE A CA 1
ATOM 642 C C . ILE A 1 86 ? -2.378 -8.372 12.667 1.00 90.06 86 ILE A C 1
ATOM 644 O O . ILE A 1 86 ? -1.387 -7.719 12.324 1.00 90.06 86 ILE A O 1
ATOM 648 N N . PRO A 1 87 ? -2.506 -8.891 13.901 1.00 82.56 87 PRO A N 1
ATOM 649 C CA . PRO A 1 87 ? -1.442 -8.791 14.877 1.00 82.56 87 PRO A CA 1
ATOM 650 C C . PRO A 1 87 ? -0.266 -9.658 14.443 1.00 82.56 87 PRO A C 1
ATOM 652 O O . PRO A 1 87 ? -0.420 -10.630 13.702 1.00 82.56 87 PRO A O 1
ATOM 655 N N . ASP A 1 88 ? 0.897 -9.323 14.978 1.00 79.38 88 ASP A N 1
ATOM 656 C CA . ASP A 1 88 ? 2.033 -10.215 14.915 1.00 79.38 88 ASP A CA 1
ATOM 657 C C . ASP A 1 88 ? 1.739 -11.446 15.794 1.00 79.38 88 ASP A C 1
ATOM 659 O O . ASP A 1 88 ? 1.587 -11.353 17.017 1.00 79.38 88 ASP A O 1
ATOM 663 N N . TYR A 1 89 ? 1.553 -12.597 15.145 1.00 74.19 89 TYR A N 1
ATOM 664 C CA . TYR A 1 89 ? 1.287 -13.872 15.811 1.00 74.19 89 TYR A CA 1
ATOM 665 C C . TYR A 1 89 ? 2.572 -14.627 16.160 1.00 74.19 89 TYR A C 1
ATOM 667 O O . TYR A 1 89 ? 2.498 -15.653 16.844 1.00 74.19 89 TYR A O 1
ATOM 675 N N . VAL A 1 90 ? 3.729 -14.149 15.699 1.00 73.31 90 VAL A N 1
ATOM 676 C CA . VAL A 1 90 ? 5.018 -14.793 15.903 1.00 73.31 90 VAL A CA 1
ATOM 677 C C . VAL A 1 90 ? 5.914 -13.789 16.609 1.00 73.31 90 VAL A C 1
ATOM 679 O O . VAL A 1 90 ? 6.384 -12.837 16.024 1.00 73.31 90 VAL A O 1
ATOM 682 N N . LEU A 1 91 ? 6.176 -13.998 17.900 1.00 67.31 91 LEU A N 1
ATOM 683 C CA . LEU A 1 91 ? 7.011 -13.099 18.714 1.00 67.31 91 LEU A CA 1
ATOM 684 C C . LEU A 1 91 ? 8.510 -13.133 18.318 1.00 67.31 91 LEU A C 1
ATOM 686 O O . LEU A 1 91 ? 9.375 -13.023 19.187 1.00 67.31 91 LEU A O 1
ATOM 690 N N . ASP A 1 92 ? 8.826 -13.373 17.044 1.00 74.56 92 ASP A N 1
ATOM 691 C CA . ASP A 1 92 ? 10.172 -13.431 16.480 1.00 74.56 92 ASP A CA 1
ATOM 692 C C . ASP A 1 92 ? 10.720 -12.049 16.101 1.00 74.56 92 ASP A C 1
ATOM 694 O O . ASP A 1 92 ? 11.930 -11.909 15.934 1.00 74.56 92 ASP A O 1
ATOM 698 N N . GLY A 1 93 ? 9.866 -11.019 16.054 1.00 62.53 93 GLY A N 1
ATOM 699 C CA . GLY A 1 93 ? 10.259 -9.659 15.684 1.00 62.53 93 GLY A CA 1
ATOM 700 C C . GLY A 1 93 ? 10.599 -9.502 14.199 1.00 62.53 93 GLY A C 1
ATOM 701 O O . GLY A 1 93 ? 11.075 -8.439 13.806 1.00 62.53 93 GLY A O 1
ATOM 702 N N . GLU A 1 94 ? 10.366 -10.541 13.394 1.00 66.56 94 GLU A N 1
ATOM 703 C CA . GLU A 1 94 ? 10.557 -10.550 11.942 1.00 66.56 94 GLU A CA 1
ATOM 704 C C . GLU A 1 94 ? 9.219 -10.486 11.200 1.00 66.56 94 GLU A C 1
ATOM 706 O O . GLU A 1 94 ? 9.171 -9.984 10.080 1.00 66.56 94 GLU A O 1
ATOM 711 N N . THR A 1 95 ? 8.127 -10.959 11.811 1.00 67.94 95 THR A N 1
ATOM 712 C CA . THR A 1 95 ? 6.795 -10.943 11.193 1.00 67.94 95 THR A CA 1
ATOM 713 C C . THR A 1 95 ? 6.101 -9.586 11.403 1.00 67.94 95 THR A C 1
ATOM 715 O O . THR A 1 95 ? 5.686 -9.273 12.521 1.00 67.94 95 THR A O 1
ATOM 718 N N . PRO A 1 96 ? 5.914 -8.755 10.357 1.00 71.50 96 PRO A N 1
ATOM 719 C CA . PRO A 1 96 ? 5.300 -7.445 10.524 1.00 71.50 96 PRO A CA 1
ATOM 720 C C . PRO A 1 96 ? 3.795 -7.560 10.785 1.00 71.50 96 PRO A C 1
ATOM 722 O O . PRO A 1 96 ? 3.090 -8.427 10.258 1.00 71.50 96 PRO A O 1
ATOM 725 N N . ARG A 1 97 ? 3.270 -6.613 11.564 1.00 83.69 97 ARG A N 1
ATOM 726 C CA . ARG A 1 97 ? 1.825 -6.378 11.652 1.00 83.69 97 ARG A CA 1
ATOM 727 C C . ARG A 1 97 ? 1.318 -5.913 10.284 1.00 83.69 97 ARG A C 1
ATOM 729 O O . ARG A 1 97 ? 1.888 -5.012 9.678 1.00 83.69 97 ARG A O 1
ATOM 736 N N . MET A 1 98 ? 0.222 -6.497 9.808 1.00 90.56 98 MET A N 1
ATOM 737 C CA . MET A 1 98 ? -0.335 -6.185 8.486 1.00 90.56 98 MET A CA 1
ATOM 738 C C . MET A 1 98 ? -1.734 -5.593 8.597 1.00 90.56 98 MET A C 1
ATOM 740 O O . MET A 1 98 ? -2.537 -5.995 9.441 1.00 90.56 98 MET A O 1
ATOM 744 N N . LEU A 1 99 ? -2.069 -4.670 7.703 1.00 95.38 99 LEU A N 1
ATOM 745 C CA . LEU A 1 99 ? -3.425 -4.151 7.582 1.00 95.38 99 LEU A CA 1
ATOM 746 C C . LEU A 1 99 ? -4.206 -4.967 6.557 1.00 95.38 99 LEU A C 1
ATOM 748 O O . LEU A 1 99 ? -3.731 -5.209 5.452 1.00 95.38 99 LEU A O 1
ATOM 752 N N . LEU A 1 100 ? -5.438 -5.344 6.891 1.00 96.44 100 LEU A N 1
ATOM 753 C CA . LEU A 1 100 ? -6.414 -5.759 5.891 1.00 96.44 100 LEU A CA 1
ATOM 754 C C . LEU A 1 100 ? -7.203 -4.520 5.477 1.00 96.44 100 LEU A C 1
ATOM 756 O O . LEU A 1 100 ? -8.003 -4.005 6.263 1.00 96.44 100 LEU A O 1
ATOM 760 N N . VAL A 1 101 ? -6.990 -4.042 4.255 1.00 96.12 101 VAL A N 1
ATOM 761 C CA . VAL A 1 101 ? -7.592 -2.802 3.749 1.00 96.12 101 VAL A CA 1
ATOM 762 C C . VAL A 1 101 ? -8.456 -3.059 2.524 1.00 96.12 101 VAL A C 1
ATOM 764 O O . VAL A 1 101 ? -8.264 -4.041 1.813 1.00 96.12 101 VAL A O 1
ATOM 767 N N . ALA A 1 102 ? -9.416 -2.176 2.261 1.00 94.19 102 ALA A N 1
ATOM 768 C CA . ALA A 1 102 ? -10.170 -2.176 1.011 1.00 94.19 102 ALA A CA 1
ATOM 769 C C . ALA A 1 102 ? -10.364 -0.755 0.485 1.00 94.19 102 ALA A C 1
ATOM 771 O O . ALA A 1 102 ? -10.867 0.117 1.201 1.00 94.19 102 ALA A O 1
ATOM 772 N N . CYS A 1 103 ? -10.004 -0.546 -0.780 1.00 92.94 103 CYS A N 1
ATOM 773 C CA . CYS A 1 103 ? -10.343 0.672 -1.504 1.00 92.94 103 CYS A CA 1
ATOM 774 C C . CYS A 1 103 ? -11.805 0.611 -1.973 1.00 92.94 103 CYS A C 1
ATOM 776 O O . CYS A 1 103 ? -12.472 -0.430 -1.930 1.00 92.94 103 CYS A O 1
ATOM 778 N N . TYR A 1 104 ? -12.325 1.741 -2.443 1.00 88.94 104 TYR A N 1
ATOM 779 C CA . TYR A 1 104 ? -13.673 1.797 -2.998 1.00 88.94 104 TYR A CA 1
ATOM 780 C C . TYR A 1 104 ? -13.827 0.833 -4.189 1.00 88.94 104 TYR A C 1
ATOM 782 O O . TYR A 1 104 ? -13.056 0.888 -5.142 1.00 88.94 104 TYR A O 1
ATOM 790 N N . GLN A 1 105 ? -14.834 -0.047 -4.130 1.00 86.56 105 GLN A N 1
ATOM 791 C CA . GLN A 1 105 ? -15.148 -1.056 -5.159 1.00 86.56 105 GLN A CA 1
ATOM 792 C C . GLN A 1 105 ? -14.030 -2.068 -5.480 1.00 86.56 105 GLN A C 1
ATOM 794 O O . GLN A 1 105 ? -14.143 -2.804 -6.461 1.00 86.56 105 GLN A O 1
ATOM 799 N N . THR A 1 106 ? -12.993 -2.182 -4.647 1.00 87.44 106 THR A N 1
ATOM 800 C CA . THR A 1 106 ? -11.960 -3.214 -4.801 1.00 87.44 106 THR A CA 1
ATOM 801 C C . THR A 1 106 ? -12.150 -4.352 -3.801 1.00 87.44 106 THR A C 1
ATOM 803 O O . THR A 1 106 ? -12.871 -4.240 -2.806 1.00 87.44 106 THR A O 1
ATOM 806 N N . LYS A 1 107 ? -11.526 -5.501 -4.084 1.00 91.94 107 LYS A N 1
ATOM 807 C CA . LYS A 1 107 ? -11.443 -6.587 -3.103 1.00 91.94 107 LYS A CA 1
ATOM 808 C C . LYS A 1 107 ? -10.472 -6.182 -1.986 1.00 91.94 107 LYS A C 1
ATOM 810 O O . LYS A 1 107 ? -9.472 -5.531 -2.288 1.00 91.94 107 LYS A O 1
ATOM 815 N N . PRO A 1 108 ? -10.727 -6.593 -0.732 1.00 95.62 108 PRO A N 1
ATOM 816 C CA . PRO A 1 108 ? -9.763 -6.415 0.342 1.00 95.62 108 PRO A CA 1
ATOM 817 C C . PRO A 1 108 ? -8.408 -7.048 0.018 1.00 95.62 108 PRO A C 1
ATOM 819 O O . PRO A 1 108 ? -8.364 -8.128 -0.574 1.00 95.62 108 PRO A O 1
ATOM 822 N N . PHE A 1 109 ? -7.328 -6.406 0.449 1.00 95.62 109 PHE A N 1
ATOM 823 C CA . PHE A 1 109 ? -5.960 -6.892 0.291 1.00 95.62 109 PHE A CA 1
ATOM 824 C C . PHE A 1 109 ? -5.123 -6.601 1.540 1.00 95.62 109 PHE A C 1
ATOM 826 O O . PHE A 1 109 ? -5.503 -5.787 2.386 1.00 95.62 109 PHE A O 1
ATOM 833 N N . LEU A 1 110 ? -4.004 -7.316 1.665 1.00 94.75 110 LEU A N 1
ATOM 834 C CA . LEU A 1 110 ? -3.036 -7.105 2.736 1.00 94.75 110 LEU A CA 1
ATOM 835 C C . LEU A 1 110 ? -2.105 -5.958 2.363 1.00 94.75 110 LEU A C 1
ATOM 837 O O . LEU A 1 110 ? -1.580 -5.927 1.252 1.00 94.75 110 LEU A O 1
ATOM 841 N N . LEU A 1 111 ? -1.913 -5.038 3.298 1.00 95.31 111 LEU A N 1
ATOM 842 C CA . LEU A 1 111 ? -1.016 -3.907 3.165 1.00 95.31 111 LEU A CA 1
ATOM 843 C C . LEU A 1 111 ? -0.005 -3.945 4.307 1.00 95.31 111 LEU A C 1
ATOM 845 O O . LEU A 1 111 ? -0.376 -3.890 5.483 1.00 95.31 111 LEU A O 1
ATOM 849 N N . GLU A 1 112 ? 1.266 -4.034 3.938 1.00 92.31 112 GLU A N 1
ATOM 850 C CA . GLU A 1 112 ? 2.377 -3.849 4.858 1.00 92.31 112 GLU A CA 1
ATOM 851 C C . GLU A 1 112 ? 2.608 -2.355 5.082 1.00 92.31 112 GLU A C 1
ATOM 853 O O . GLU A 1 112 ? 2.575 -1.549 4.149 1.00 92.31 112 GLU A O 1
ATOM 858 N N . VAL A 1 113 ? 2.785 -1.975 6.343 1.00 92.25 113 VAL A N 1
ATOM 859 C CA . VAL A 1 113 ? 3.003 -0.591 6.752 1.00 92.25 113 VAL A CA 1
ATOM 860 C C . VAL A 1 113 ? 4.020 -0.596 7.887 1.00 92.25 113 VAL A C 1
ATOM 862 O O . VAL A 1 113 ? 3.968 -1.463 8.757 1.00 92.25 113 VAL A O 1
ATOM 865 N N . ALA A 1 114 ? 4.925 0.385 7.903 1.00 91.06 114 ALA A N 1
ATOM 866 C CA . ALA A 1 114 ? 5.894 0.539 8.982 1.00 91.06 114 ALA A CA 1
ATOM 867 C C . ALA A 1 114 ? 5.209 0.650 10.356 1.00 91.06 114 ALA A C 1
ATOM 869 O O . ALA A 1 114 ? 4.183 1.322 10.503 1.00 91.06 114 ALA A O 1
ATOM 870 N N . ASP A 1 115 ? 5.820 0.060 11.387 1.00 88.44 115 ASP A N 1
ATOM 871 C CA . ASP A 1 115 ? 5.261 0.025 12.745 1.00 88.44 115 ASP A CA 1
ATOM 872 C C . ASP A 1 115 ? 4.907 1.405 13.309 1.00 88.44 115 ASP A C 1
ATOM 874 O O . ASP A 1 115 ? 3.902 1.544 14.006 1.00 88.44 115 ASP A O 1
ATOM 878 N N . SER A 1 116 ? 5.693 2.430 12.971 1.00 91.25 116 SER A N 1
ATOM 879 C CA . SER A 1 116 ? 5.454 3.816 13.387 1.00 91.25 116 SER A CA 1
ATOM 880 C C . SER A 1 116 ? 4.146 4.392 12.839 1.00 91.25 116 SER A C 1
ATOM 882 O O . SER A 1 116 ? 3.495 5.193 13.505 1.00 91.25 116 SER A O 1
ATOM 884 N N . LEU A 1 117 ? 3.742 3.984 11.636 1.00 93.25 117 LEU A N 1
ATOM 885 C CA . LEU A 1 117 ? 2.486 4.392 11.010 1.00 93.25 117 LEU A CA 1
ATOM 886 C C . LEU A 1 117 ? 1.324 3.496 11.464 1.00 93.25 117 LEU A C 1
ATOM 888 O O . LEU A 1 117 ? 0.180 3.938 11.496 1.00 93.25 117 LEU A O 1
ATOM 892 N N . LEU A 1 118 ? 1.596 2.254 11.874 1.00 89.88 118 LEU A N 1
ATOM 893 C CA . LEU A 1 118 ? 0.566 1.354 12.401 1.00 89.88 118 LEU A CA 1
ATOM 894 C C . LEU A 1 118 ? -0.054 1.839 13.718 1.00 89.88 118 LEU A C 1
ATOM 896 O O . LEU A 1 118 ? -1.192 1.494 14.031 1.00 89.88 118 LEU A O 1
ATOM 900 N N . GLU A 1 119 ? 0.664 2.649 14.495 1.00 87.88 119 GLU A N 1
ATOM 901 C CA . GLU A 1 119 ? 0.141 3.243 15.731 1.00 87.88 119 GLU A CA 1
ATOM 902 C C . GLU A 1 119 ? -0.939 4.307 15.481 1.00 87.88 119 GLU A C 1
ATOM 904 O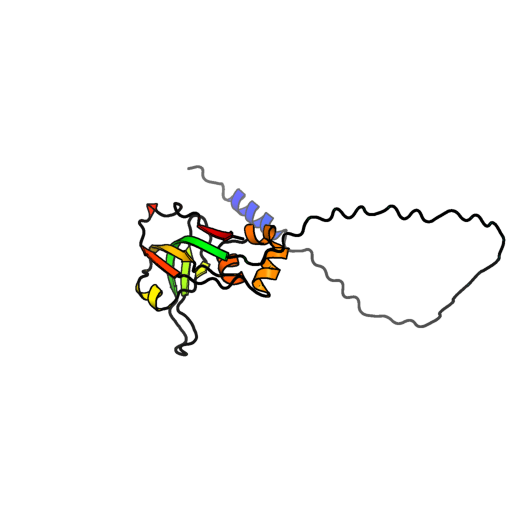 O . GLU A 1 119 ? -1.734 4.599 16.376 1.00 87.88 119 GLU A O 1
ATOM 909 N N . THR A 1 120 ? -0.996 4.880 14.275 1.00 91.94 120 THR A N 1
ATOM 910 C CA . THR A 1 120 ? -1.943 5.952 13.926 1.00 91.94 120 THR A CA 1
ATOM 911 C C . THR A 1 120 ? -3.227 5.429 13.280 1.00 91.94 120 THR A C 1
ATOM 913 O O . THR A 1 120 ? -4.195 6.179 13.122 1.00 91.94 120 THR A O 1
ATOM 916 N N . VAL A 1 121 ? -3.273 4.137 12.938 1.00 94.56 121 VAL A N 1
ATOM 917 C CA . VAL A 1 121 ? -4.406 3.511 12.253 1.00 94.56 121 VAL A CA 1
ATOM 918 C C . VAL A 1 121 ? -5.309 2.737 13.201 1.00 94.56 121 VAL A C 1
ATOM 920 O O . VAL A 1 121 ? -4.886 2.090 14.155 1.00 94.56 121 VAL A O 1
ATOM 923 N N . SER A 1 122 ? -6.605 2.789 12.918 1.00 95.12 122 SER A N 1
ATOM 924 C CA . SER A 1 122 ? -7.646 2.137 13.701 1.00 95.12 122 SER A CA 1
ATOM 925 C C . SER A 1 122 ? -8.596 1.355 12.808 1.00 95.12 122 SER A C 1
ATOM 927 O O . SER A 1 122 ? -8.993 1.793 11.726 1.00 95.12 122 SER A O 1
ATOM 929 N N . LYS A 1 123 ? -9.020 0.191 13.303 1.00 95.56 123 LYS A N 1
ATOM 930 C CA . LYS A 1 123 ? -10.021 -0.648 12.644 1.00 95.56 123 LYS A CA 1
ATOM 931 C C . LYS A 1 123 ? -11.315 0.126 12.382 1.00 95.56 123 LYS A C 1
ATOM 933 O O . LYS A 1 123 ? -11.844 0.807 13.257 1.00 95.56 123 LYS A O 1
ATOM 938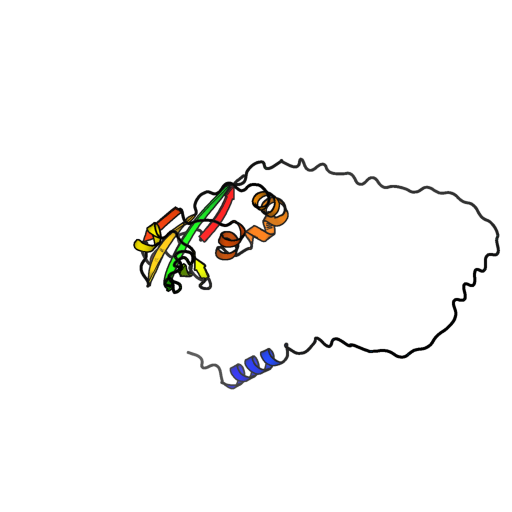 N N . GLY A 1 124 ? -11.865 -0.048 11.185 1.00 94.56 124 GLY A N 1
ATOM 939 C CA . GLY A 1 124 ? -13.148 0.502 10.764 1.00 94.56 124 GLY A CA 1
ATOM 940 C C . GLY A 1 124 ? -13.093 1.934 10.236 1.00 94.56 124 GLY A C 1
ATOM 941 O O . GLY A 1 124 ? -14.125 2.393 9.743 1.00 94.56 124 GLY A O 1
ATOM 942 N N . LYS A 1 125 ? -11.934 2.600 10.311 1.00 95.50 125 LYS A N 1
ATOM 943 C CA . LYS A 1 125 ? -11.694 3.957 9.809 1.00 95.50 125 LYS A CA 1
ATOM 944 C C . LYS A 1 125 ? -11.144 3.952 8.384 1.00 95.50 125 LYS A C 1
ATOM 946 O O . LYS A 1 125 ? -10.662 2.926 7.896 1.00 95.50 125 LYS A O 1
ATOM 951 N N . THR A 1 126 ? -11.238 5.104 7.734 1.00 95.12 126 THR A N 1
ATOM 952 C CA . THR A 1 126 ? -10.735 5.334 6.380 1.00 95.12 126 THR A CA 1
ATOM 953 C C . THR A 1 126 ? -9.506 6.219 6.451 1.00 95.12 126 THR A C 1
ATOM 955 O O . THR A 1 126 ? -9.489 7.206 7.183 1.00 95.12 126 THR A O 1
ATOM 958 N N . TYR A 1 127 ? -8.489 5.863 5.676 1.00 95.75 127 TYR A N 1
ATOM 959 C CA . TYR A 1 127 ? -7.246 6.609 5.606 1.00 95.75 127 TYR A CA 1
ATOM 960 C C . TYR A 1 127 ? -6.840 6.855 4.161 1.00 95.75 127 TYR A C 1
ATOM 962 O O . TYR A 1 127 ? -7.113 6.038 3.276 1.00 95.75 127 TYR A O 1
ATOM 970 N N . ARG A 1 128 ? -6.149 7.972 3.948 1.00 95.31 128 ARG A N 1
ATOM 971 C CA . ARG A 1 128 ? -5.320 8.209 2.775 1.00 95.31 128 ARG A CA 1
ATOM 972 C C . ARG A 1 128 ? -3.911 7.701 3.062 1.00 95.31 128 ARG A C 1
ATOM 974 O O . ARG A 1 128 ? -3.280 8.139 4.021 1.00 95.31 128 ARG A O 1
ATOM 981 N N . PHE A 1 129 ? -3.439 6.798 2.216 1.00 96.00 129 PHE A N 1
ATOM 982 C CA . PHE A 1 129 ? -2.096 6.239 2.235 1.00 96.00 129 PHE A CA 1
ATOM 983 C C . PHE A 1 129 ? -1.292 6.874 1.104 1.00 96.00 129 PHE A C 1
ATOM 985 O O . PHE A 1 129 ? -1.701 6.806 -0.057 1.00 96.00 129 PHE A O 1
ATOM 992 N N . VAL A 1 130 ? -0.163 7.491 1.443 1.00 96.38 130 VAL A N 1
ATOM 993 C CA . VAL A 1 130 ? 0.770 8.071 0.470 1.00 96.38 130 VAL A CA 1
ATOM 994 C C . VAL A 1 130 ? 1.944 7.121 0.304 1.00 96.38 130 VAL A C 1
ATOM 996 O O . VAL A 1 130 ? 2.549 6.698 1.289 1.00 96.38 130 VAL A O 1
ATOM 999 N N . ILE A 1 131 ? 2.255 6.780 -0.940 1.00 97.25 131 ILE A N 1
ATOM 1000 C CA . ILE A 1 131 ? 3.339 5.869 -1.300 1.00 97.25 131 ILE A CA 1
ATOM 1001 C C . ILE A 1 131 ? 4.648 6.657 -1.318 1.00 97.25 131 ILE A C 1
ATOM 1003 O O . ILE A 1 131 ? 4.698 7.778 -1.825 1.00 97.25 131 ILE A O 1
ATOM 1007 N N . GLU A 1 132 ? 5.700 6.079 -0.749 1.00 97.19 132 GLU A N 1
ATOM 1008 C CA . GLU A 1 132 ? 7.047 6.639 -0.808 1.00 97.19 132 GLU A CA 1
ATOM 1009 C C . GLU A 1 132 ? 7.538 6.691 -2.257 1.00 97.19 132 GLU A C 1
ATOM 1011 O O . GLU A 1 132 ? 7.453 5.702 -2.987 1.00 97.19 132 GLU A O 1
ATOM 1016 N N . GLU A 1 133 ? 8.049 7.849 -2.685 1.00 97.00 133 GLU A N 1
ATOM 1017 C CA . GLU A 1 133 ? 8.629 7.976 -4.019 1.00 97.00 133 GLU A CA 1
ATOM 1018 C C . GLU A 1 133 ? 9.843 7.050 -4.141 1.00 97.00 133 GLU A C 1
ATOM 1020 O O . GLU A 1 133 ? 10.835 7.199 -3.425 1.00 97.00 133 GLU A O 1
ATOM 1025 N N . LYS A 1 134 ? 9.777 6.097 -5.072 1.00 96.75 134 LYS A N 1
ATOM 1026 C CA . LYS A 1 134 ? 10.833 5.108 -5.288 1.00 96.75 134 LYS A CA 1
ATOM 1027 C C . LYS A 1 134 ? 11.374 5.225 -6.703 1.00 96.75 134 LYS A C 1
ATOM 1029 O O . LYS A 1 134 ? 10.666 4.969 -7.675 1.00 96.75 134 LYS A O 1
ATOM 1034 N N . ALA A 1 135 ? 12.654 5.566 -6.823 1.00 96.56 135 ALA A N 1
ATOM 1035 C CA . ALA A 1 135 ? 13.361 5.463 -8.092 1.00 96.56 135 ALA A CA 1
ATOM 1036 C C . ALA A 1 135 ? 13.602 3.983 -8.426 1.00 96.56 135 ALA A C 1
ATOM 1038 O O . ALA A 1 135 ? 14.271 3.262 -7.680 1.00 96.56 135 ALA A O 1
ATOM 1039 N N . LEU A 1 136 ? 13.063 3.525 -9.553 1.00 95.19 136 LEU A N 1
ATOM 1040 C CA . LEU A 1 136 ? 13.294 2.181 -10.060 1.00 95.19 136 LEU A CA 1
ATOM 1041 C C . LEU A 1 136 ? 14.722 2.070 -10.592 1.00 95.19 136 LEU A C 1
ATOM 1043 O O . LEU A 1 136 ? 15.221 2.946 -11.299 1.00 95.19 136 LEU A O 1
ATOM 1047 N N . SER A 1 137 ? 15.378 0.962 -10.269 1.00 92.06 137 SER A N 1
ATOM 1048 C CA . SER A 1 137 ? 16.727 0.654 -10.734 1.00 92.06 137 SER A CA 1
ATOM 1049 C C . SER A 1 137 ? 16.890 -0.848 -10.962 1.00 92.06 137 SER A C 1
ATOM 1051 O O . SER A 1 137 ? 16.075 -1.648 -10.496 1.00 92.06 137 SER A O 1
ATOM 1053 N N . GLY A 1 138 ? 17.924 -1.231 -11.715 1.00 91.44 138 GLY A N 1
ATOM 1054 C CA . GLY A 1 138 ? 18.255 -2.633 -11.973 1.00 91.44 138 GLY A CA 1
ATOM 1055 C C . GLY A 1 138 ? 17.088 -3.426 -12.567 1.00 91.44 138 GLY A C 1
ATOM 1056 O O . GLY A 1 138 ? 16.468 -3.007 -13.544 1.00 91.44 138 GLY A O 1
ATOM 1057 N N . GLU A 1 139 ? 16.784 -4.574 -11.961 1.00 91.81 139 GLU A N 1
ATOM 1058 C CA . GLU A 1 139 ? 15.730 -5.486 -12.418 1.00 91.81 139 GLU A CA 1
ATOM 1059 C C . GLU A 1 139 ? 14.337 -4.846 -12.419 1.00 91.81 139 GLU A C 1
ATOM 1061 O O . GLU A 1 139 ? 13.576 -5.072 -13.356 1.00 91.81 139 GLU A O 1
ATOM 1066 N N . ALA A 1 140 ? 14.019 -3.998 -11.435 1.00 92.88 140 ALA A N 1
ATOM 1067 C CA . ALA A 1 140 ? 12.721 -3.328 -11.358 1.00 92.88 140 ALA A CA 1
ATOM 1068 C C . ALA A 1 140 ? 12.509 -2.345 -12.522 1.00 92.88 140 ALA A C 1
ATOM 1070 O O . ALA A 1 140 ? 11.424 -2.285 -13.099 1.00 92.88 140 ALA A O 1
ATOM 1071 N N . LEU A 1 141 ? 13.557 -1.607 -12.909 1.00 94.00 141 LEU A N 1
ATOM 1072 C CA . LEU A 1 141 ? 13.504 -0.709 -14.065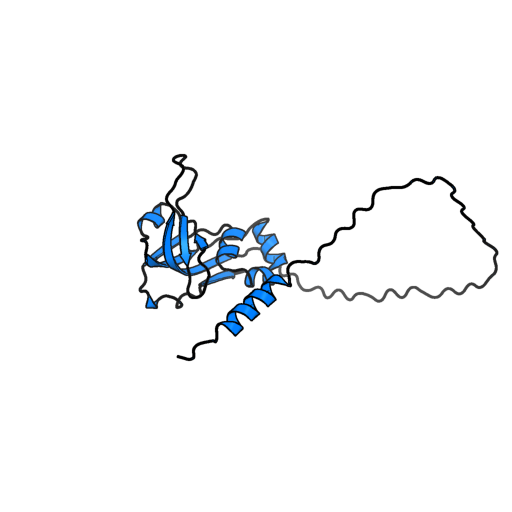 1.00 94.00 141 LEU A CA 1
ATOM 1073 C C . LEU A 1 141 ? 13.344 -1.496 -15.374 1.00 94.00 141 LEU A C 1
ATOM 1075 O O . LEU A 1 141 ? 12.490 -1.159 -16.191 1.00 94.00 141 LEU A O 1
ATOM 1079 N N . ASN A 1 142 ? 14.119 -2.571 -15.543 1.00 92.81 142 ASN A N 1
ATOM 1080 C CA . ASN A 1 142 ? 14.043 -3.432 -16.727 1.00 92.81 142 ASN A CA 1
ATOM 1081 C C . ASN A 1 142 ? 12.663 -4.092 -16.861 1.00 92.81 142 ASN A C 1
ATOM 1083 O O . ASN A 1 142 ? 12.099 -4.157 -17.955 1.00 92.81 142 ASN A O 1
ATOM 1087 N N . LEU A 1 143 ? 12.102 -4.557 -15.739 1.00 92.56 143 LEU A N 1
ATOM 1088 C CA . LEU A 1 143 ? 10.757 -5.113 -15.682 1.00 92.56 143 LEU A CA 1
ATOM 1089 C C . LEU A 1 143 ? 9.725 -4.080 -16.139 1.00 92.56 143 LEU A C 1
ATOM 1091 O O . LEU A 1 143 ? 8.868 -4.418 -16.956 1.00 92.56 143 LEU A O 1
ATOM 1095 N N . PHE A 1 144 ? 9.834 -2.837 -15.658 1.00 93.94 144 PHE A N 1
ATOM 1096 C CA . PHE A 1 144 ? 8.942 -1.755 -16.058 1.00 93.94 144 PHE A CA 1
ATOM 1097 C C . PHE A 1 144 ? 9.012 -1.475 -17.562 1.00 93.94 144 PHE A C 1
ATOM 1099 O O . PHE A 1 144 ? 7.998 -1.574 -18.250 1.00 93.94 144 PHE A O 1
ATOM 1106 N N . GLN A 1 145 ? 10.209 -1.221 -18.092 1.00 91.31 145 GLN A N 1
ATOM 1107 C CA . GLN A 1 145 ? 10.416 -0.832 -19.492 1.00 91.31 145 GLN A CA 1
ATOM 1108 C C . GLN A 1 145 ? 9.938 -1.889 -20.499 1.00 91.31 145 GLN A C 1
ATOM 1110 O O . GLN A 1 145 ? 9.423 -1.547 -21.560 1.00 91.31 145 GLN A O 1
ATOM 1115 N N . GLY A 1 146 ? 10.057 -3.178 -20.168 1.00 88.31 146 GLY A N 1
ATOM 1116 C CA . GLY A 1 146 ? 9.582 -4.260 -21.033 1.00 88.31 146 GLY A CA 1
ATOM 1117 C C . GLY A 1 146 ? 8.071 -4.514 -20.973 1.00 88.31 146 GLY A C 1
ATOM 1118 O O . GLY A 1 146 ? 7.545 -5.231 -21.824 1.00 88.31 146 GLY A O 1
ATOM 1119 N N . ASN A 1 147 ? 7.368 -3.977 -19.968 1.00 93.88 147 ASN A N 1
ATOM 1120 C CA . ASN A 1 147 ? 6.015 -4.422 -19.616 1.00 93.88 147 ASN A CA 1
ATOM 1121 C C . ASN A 1 147 ? 5.056 -3.286 -19.232 1.00 93.88 147 ASN A C 1
ATOM 1123 O O . ASN A 1 147 ? 4.035 -3.561 -18.607 1.00 93.88 147 ASN A O 1
ATOM 1127 N N . GLU A 1 148 ? 5.329 -2.035 -19.608 1.00 91.94 148 GLU A N 1
ATOM 1128 C CA . GLU A 1 148 ? 4.556 -0.859 -19.163 1.00 91.94 148 GLU A CA 1
ATOM 1129 C C . GLU A 1 148 ? 3.036 -1.048 -19.295 1.00 91.94 148 GLU A C 1
ATOM 1131 O O . GLU A 1 148 ? 2.299 -0.957 -18.319 1.00 91.94 148 GLU A O 1
ATOM 1136 N N . LYS A 1 149 ? 2.566 -1.457 -20.482 1.00 91.88 149 LYS A N 1
ATOM 1137 C CA . LYS A 1 149 ? 1.133 -1.697 -20.734 1.00 91.88 149 LYS A CA 1
ATOM 1138 C C . LYS A 1 149 ? 0.539 -2.790 -19.850 1.00 91.88 149 LYS A C 1
ATOM 1140 O O . LYS A 1 149 ? -0.654 -2.767 -19.572 1.00 91.88 149 LYS A O 1
ATOM 1145 N N . PHE A 1 150 ? 1.325 -3.797 -19.487 1.00 93.56 150 PHE A N 1
ATOM 1146 C CA . PHE A 1 150 ? 0.870 -4.850 -18.586 1.00 93.56 150 PHE A CA 1
ATOM 1147 C C . PHE A 1 150 ? 0.791 -4.322 -17.152 1.00 93.56 150 PHE A C 1
ATOM 1149 O O . PHE A 1 150 ? -0.221 -4.526 -16.489 1.00 93.56 150 PHE A O 1
ATOM 1156 N N . ILE A 1 151 ? 1.813 -3.583 -16.718 1.00 94.62 151 ILE A N 1
ATOM 1157 C CA . ILE A 1 151 ? 1.905 -2.988 -15.381 1.00 94.62 151 ILE A CA 1
ATOM 1158 C C . ILE A 1 151 ? 0.767 -1.998 -15.129 1.00 94.62 151 ILE A C 1
ATOM 1160 O O . ILE A 1 151 ? 0.141 -2.068 -14.075 1.00 94.62 151 ILE A O 1
ATOM 1164 N N . ASP A 1 152 ? 0.419 -1.171 -16.115 1.00 91.25 152 ASP A N 1
ATOM 1165 C CA . ASP A 1 152 ? -0.700 -0.222 -16.026 1.00 91.25 152 ASP A CA 1
ATOM 1166 C C . ASP A 1 152 ? -2.057 -0.901 -15.764 1.00 91.25 152 ASP A C 1
ATOM 1168 O O . ASP A 1 152 ? -2.987 -0.268 -15.265 1.00 91.25 152 ASP A O 1
ATOM 1172 N N . ASN A 1 153 ? -2.189 -2.188 -16.105 1.00 91.50 153 ASN A N 1
ATOM 1173 C CA . ASN A 1 153 ? -3.411 -2.967 -15.903 1.00 91.50 153 ASN A CA 1
ATOM 1174 C C . ASN A 1 153 ? -3.407 -3.800 -14.611 1.00 91.50 153 ASN A C 1
ATOM 1176 O O . ASN A 1 153 ? -4.434 -4.401 -14.285 1.00 91.50 153 ASN A O 1
ATOM 1180 N N . LEU A 1 154 ? -2.287 -3.860 -13.886 1.00 93.31 154 LEU A N 1
ATOM 1181 C CA . LEU A 1 154 ? -2.219 -4.538 -12.593 1.00 93.31 154 LEU A CA 1
ATOM 1182 C C . LEU A 1 154 ? -3.023 -3.773 -11.544 1.00 93.31 154 LEU A C 1
ATOM 1184 O O . LEU A 1 154 ? -3.113 -2.543 -11.582 1.00 93.31 154 LEU A O 1
ATOM 1188 N N . SER A 1 155 ? -3.581 -4.486 -10.570 1.00 92.69 155 SER A N 1
ATOM 1189 C CA . SER A 1 155 ? -4.231 -3.828 -9.442 1.00 92.69 155 SER A CA 1
ATOM 1190 C C . SER A 1 155 ? -3.209 -3.075 -8.583 1.00 92.69 155 SER A C 1
ATOM 1192 O O . SER A 1 155 ? -2.029 -3.418 -8.533 1.00 92.69 155 SER A O 1
ATOM 1194 N N . LEU A 1 156 ? -3.678 -2.074 -7.832 1.00 93.12 156 LEU A N 1
ATOM 1195 C CA . LEU A 1 156 ? -2.845 -1.304 -6.903 1.00 93.12 156 LEU A CA 1
ATOM 1196 C C . LEU A 1 156 ? -1.987 -2.208 -5.998 1.00 93.12 156 LEU A C 1
ATOM 1198 O O . LEU A 1 156 ? -0.790 -1.987 -5.859 1.00 93.12 156 LEU A O 1
ATOM 1202 N N . ASN A 1 157 ? -2.586 -3.244 -5.403 1.00 94.25 157 ASN A N 1
ATOM 1203 C CA . ASN A 1 157 ? -1.874 -4.151 -4.503 1.00 94.25 157 ASN A CA 1
ATOM 1204 C C . ASN A 1 157 ? -0.834 -5.020 -5.228 1.00 94.25 157 ASN A C 1
ATOM 1206 O O . ASN A 1 157 ? 0.185 -5.357 -4.637 1.00 94.25 157 ASN A O 1
ATOM 1210 N N . GLU A 1 158 ? -1.077 -5.387 -6.488 1.00 94.62 158 GLU A N 1
ATOM 1211 C CA . GLU A 1 158 ? -0.104 -6.126 -7.297 1.00 94.62 158 GLU A CA 1
ATOM 1212 C C . GLU A 1 158 ? 1.092 -5.236 -7.631 1.00 94.62 158 GLU A C 1
ATOM 1214 O O . GLU A 1 158 ? 2.228 -5.678 -7.507 1.00 94.62 158 GLU A O 1
ATOM 1219 N N . GLN A 1 159 ? 0.851 -3.967 -7.971 1.00 95.69 159 GLN A N 1
ATOM 1220 C CA . GLN A 1 159 ? 1.914 -2.999 -8.241 1.00 95.69 159 GLN A CA 1
ATOM 1221 C C . GLN A 1 159 ? 2.744 -2.676 -6.987 1.00 95.69 159 GLN A C 1
ATOM 1223 O O . GLN A 1 159 ? 3.971 -2.644 -7.074 1.00 95.69 159 GLN A O 1
ATOM 1228 N N . LEU A 1 160 ? 2.100 -2.493 -5.823 1.00 95.75 160 LEU A N 1
ATOM 1229 C CA . LEU A 1 160 ? 2.791 -2.289 -4.541 1.00 95.75 160 LEU A CA 1
ATOM 1230 C C . LEU A 1 160 ? 3.784 -3.425 -4.256 1.00 95.75 160 LEU A C 1
ATOM 1232 O O . LEU A 1 160 ? 4.938 -3.161 -3.935 1.00 95.75 160 LEU A O 1
ATOM 1236 N N . LEU A 1 161 ? 3.349 -4.678 -4.420 1.00 94.56 161 LEU A N 1
ATOM 1237 C CA . LEU A 1 161 ? 4.186 -5.856 -4.177 1.00 94.56 161 LEU A CA 1
ATOM 1238 C C . LEU A 1 161 ? 5.270 -6.030 -5.244 1.00 94.56 161 LEU A C 1
ATOM 1240 O O . LEU A 1 161 ? 6.413 -6.327 -4.915 1.00 94.56 161 LEU A O 1
ATOM 1244 N N . LEU A 1 162 ? 4.923 -5.846 -6.521 1.00 95.69 162 LEU A N 1
ATOM 1245 C CA . LEU A 1 162 ? 5.839 -6.079 -7.638 1.00 95.69 162 LEU A CA 1
ATOM 1246 C C . LEU A 1 162 ? 7.051 -5.142 -7.604 1.00 95.69 162 LEU A C 1
ATOM 1248 O O . LEU A 1 162 ? 8.150 -5.549 -7.974 1.00 95.69 162 LEU A O 1
ATOM 1252 N N . PHE A 1 163 ? 6.847 -3.901 -7.160 1.00 96.06 163 PHE A N 1
ATOM 1253 C CA . PHE A 1 163 ? 7.899 -2.890 -7.068 1.00 96.06 163 PHE A CA 1
ATOM 1254 C C . PHE A 1 163 ? 8.384 -2.638 -5.640 1.00 96.06 163 PHE A C 1
ATOM 1256 O O . PHE A 1 163 ? 9.224 -1.754 -5.443 1.00 96.06 163 PHE A O 1
ATOM 1263 N N . ASP A 1 164 ? 7.909 -3.425 -4.668 1.00 95.19 164 ASP A N 1
ATOM 1264 C CA . ASP A 1 164 ? 8.299 -3.325 -3.260 1.00 95.19 164 ASP A CA 1
ATOM 1265 C C . ASP A 1 164 ? 8.142 -1.876 -2.746 1.00 95.19 164 ASP A C 1
ATOM 1267 O O . ASP A 1 164 ? 9.088 -1.211 -2.322 1.00 95.19 164 ASP A O 1
ATOM 1271 N N . LEU A 1 165 ? 6.950 -1.314 -2.954 1.00 96.38 165 LEU A N 1
ATOM 1272 C CA . LEU A 1 165 ? 6.643 0.079 -2.637 1.00 96.38 165 LEU A CA 1
ATOM 1273 C C . LEU A 1 165 ? 6.168 0.210 -1.191 1.00 96.38 165 LEU A C 1
ATOM 1275 O O . LEU A 1 165 ? 5.231 -0.467 -0.767 1.00 96.38 165 LEU A O 1
ATOM 1279 N N . SER A 1 166 ? 6.769 1.153 -0.473 1.00 95.81 166 SER A N 1
ATOM 1280 C CA . SER A 1 166 ? 6.473 1.435 0.930 1.00 95.81 166 SER A CA 1
ATOM 1281 C C . SER A 1 166 ? 5.468 2.572 1.089 1.00 95.81 166 SER A C 1
ATOM 1283 O O . SER A 1 166 ? 5.316 3.434 0.222 1.00 95.81 166 SER A O 1
ATOM 1285 N N . ILE A 1 167 ? 4.796 2.609 2.239 1.00 97.06 167 ILE A N 1
ATOM 1286 C CA . ILE A 1 167 ? 3.921 3.720 2.623 1.00 97.06 167 ILE A CA 1
ATOM 1287 C C . ILE A 1 167 ? 4.735 4.772 3.380 1.00 97.06 167 ILE A C 1
ATOM 1289 O O . ILE A 1 167 ? 5.299 4.484 4.433 1.00 97.06 167 ILE A O 1
ATOM 1293 N N . ALA A 1 168 ? 4.753 6.001 2.866 1.00 96.62 168 ALA A N 1
ATOM 1294 C CA . ALA A 1 168 ? 5.438 7.137 3.479 1.00 96.62 168 ALA A CA 1
ATOM 1295 C C . ALA A 1 168 ? 4.616 7.788 4.597 1.00 96.62 168 ALA A C 1
ATOM 1297 O O . ALA A 1 168 ? 5.164 8.221 5.612 1.00 96.62 168 ALA A O 1
ATOM 1298 N N . SER A 1 169 ? 3.299 7.902 4.413 1.00 96.38 169 SER A N 1
ATOM 1299 C CA . SER A 1 169 ? 2.423 8.533 5.400 1.00 96.38 169 SER A CA 1
ATOM 1300 C C . SER A 1 169 ? 0.992 8.016 5.338 1.00 96.38 169 SER A C 1
ATOM 1302 O O . SER A 1 169 ? 0.539 7.461 4.332 1.00 96.38 169 SER A O 1
ATOM 1304 N N . VAL A 1 170 ? 0.287 8.197 6.456 1.00 95.88 170 VAL A N 1
ATOM 1305 C CA . VAL A 1 170 ? -1.107 7.799 6.632 1.00 95.88 170 VAL A CA 1
ATOM 1306 C C . VAL A 1 170 ? -1.870 8.935 7.309 1.00 95.88 170 VAL A C 1
ATOM 1308 O O . VAL A 1 170 ? -1.443 9.433 8.350 1.00 95.88 170 VAL A O 1
ATOM 1311 N N . GLU A 1 171 ? -2.998 9.336 6.730 1.00 94.88 171 GLU A N 1
ATOM 1312 C CA . GLU A 1 171 ? -3.862 10.405 7.246 1.00 94.88 171 GLU A CA 1
ATOM 1313 C C . GLU A 1 171 ? -5.311 9.916 7.340 1.00 94.88 171 GLU A C 1
ATOM 1315 O O . GLU A 1 171 ? -5.842 9.382 6.366 1.00 94.88 171 GLU A O 1
ATOM 1320 N N . GLU A 1 172 ? -5.957 10.062 8.505 1.00 95.00 172 GLU A N 1
ATOM 1321 C CA . GLU A 1 172 ? -7.384 9.729 8.647 1.00 95.00 172 GLU A CA 1
ATOM 1322 C C . GLU A 1 172 ? -8.217 10.711 7.823 1.00 95.00 172 GLU A C 1
ATOM 1324 O O . GLU A 1 172 ? -8.026 11.923 7.907 1.00 95.00 172 GLU A O 1
ATOM 1329 N N . ILE A 1 173 ? -9.161 10.184 7.049 1.00 93.44 173 ILE A N 1
ATOM 1330 C CA . ILE A 1 173 ? -10.084 10.978 6.239 1.00 93.44 173 ILE A CA 1
ATOM 1331 C C . ILE A 1 173 ? -11.528 10.576 6.545 1.00 93.44 173 ILE A C 1
ATOM 1333 O O . ILE A 1 173 ? -11.801 9.483 7.050 1.00 93.44 173 ILE A O 1
ATOM 1337 N N . GLU A 1 174 ? -12.469 11.462 6.229 1.00 88.44 174 GLU A N 1
ATOM 1338 C CA . GLU A 1 174 ? -13.896 11.163 6.344 1.00 88.44 174 GLU A CA 1
ATOM 1339 C C . GLU A 1 174 ? -14.321 10.059 5.347 1.00 88.44 174 GLU A C 1
ATOM 1341 O O . GLU A 1 174 ? -13.667 9.814 4.330 1.00 88.44 174 GLU A O 1
ATOM 1346 N N . GLU A 1 175 ? -15.395 9.319 5.659 1.00 75.25 175 GLU A N 1
ATOM 1347 C CA . GLU A 1 175 ? -15.818 8.145 4.866 1.00 75.25 175 GLU A CA 1
ATOM 1348 C C . GLU A 1 175 ? -16.299 8.531 3.454 1.00 75.25 175 GLU A C 1
ATOM 1350 O O . GLU A 1 175 ? -16.189 7.730 2.527 1.00 75.25 175 GLU A O 1
ATOM 1355 N N . ASP A 1 176 ? -16.761 9.767 3.268 1.00 72.00 176 ASP A N 1
ATOM 1356 C CA . ASP A 1 176 ? -17.068 10.376 1.968 1.00 72.00 176 ASP A CA 1
ATOM 1357 C C . ASP A 1 176 ? -15.816 10.710 1.135 1.00 72.00 176 ASP A C 1
ATOM 1359 O O . ASP A 1 176 ? -15.915 10.871 -0.081 1.00 72.00 176 ASP A O 1
ATOM 1363 N N . GLY A 1 177 ? -14.630 10.723 1.751 1.00 62.94 177 GLY A N 1
ATOM 1364 C CA . GLY A 1 177 ? -13.335 10.805 1.074 1.00 62.94 177 GLY A CA 1
ATOM 1365 C C . GLY A 1 177 ? -12.958 9.538 0.290 1.00 62.94 177 GLY A C 1
ATOM 1366 O O . GLY A 1 177 ? -12.026 9.559 -0.520 1.00 62.94 177 GLY A O 1
ATOM 1367 N N . MET A 1 178 ? -13.687 8.428 0.475 1.00 71.38 178 MET A N 1
ATOM 1368 C CA . MET A 1 178 ? -13.528 7.211 -0.331 1.00 71.38 178 MET A CA 1
ATOM 1369 C C . MET A 1 178 ? -13.868 7.488 -1.801 1.00 71.38 178 MET A C 1
ATOM 1371 O O . MET A 1 178 ? -15.019 7.732 -2.152 1.00 71.38 178 MET A O 1
ATOM 1375 N N . GLY A 1 179 ? -12.863 7.388 -2.675 1.00 66.56 179 GLY A N 1
ATOM 1376 C CA . GLY A 1 179 ? -13.005 7.618 -4.120 1.00 66.56 179 GLY A CA 1
ATOM 1377 C C . GLY A 1 179 ? -12.578 9.010 -4.598 1.00 66.56 179 GLY A C 1
ATOM 1378 O O . GLY A 1 179 ? -12.651 9.267 -5.795 1.00 66.56 179 GLY A O 1
ATOM 1379 N N . VAL A 1 180 ? -12.114 9.884 -3.694 1.00 64.50 180 VAL A N 1
ATOM 1380 C CA . VAL A 1 180 ? -11.480 11.166 -4.058 1.00 64.50 180 VAL A CA 1
ATOM 1381 C C . VAL A 1 180 ? -10.027 10.960 -4.491 1.00 64.50 180 VAL A C 1
ATOM 1383 O O . VAL A 1 180 ? -9.560 11.620 -5.415 1.00 64.50 180 VAL A O 1
ATOM 1386 N N . ALA A 1 181 ? -9.320 10.027 -3.848 1.00 67.50 181 ALA A N 1
ATOM 1387 C CA . ALA A 1 181 ? -7.976 9.643 -4.259 1.00 67.50 181 ALA A CA 1
ATOM 1388 C C . ALA A 1 181 ? -8.017 8.894 -5.599 1.00 67.50 181 ALA A C 1
ATOM 1390 O O . ALA A 1 181 ? -8.896 8.059 -5.829 1.00 67.50 181 ALA A O 1
ATOM 1391 N N . GLU A 1 182 ? -7.025 9.146 -6.455 1.00 72.31 182 GLU A N 1
ATOM 1392 C CA . GLU A 1 182 ? -6.911 8.492 -7.765 1.00 72.31 182 GLU A CA 1
ATOM 1393 C C . GLU A 1 182 ? -6.692 6.971 -7.655 1.00 72.31 182 GLU A C 1
ATOM 1395 O O . GLU A 1 182 ? -6.878 6.258 -8.639 1.00 72.31 182 GLU A O 1
ATOM 1400 N N . ASN A 1 183 ? -6.351 6.472 -6.457 1.00 85.19 183 ASN A N 1
ATOM 1401 C CA . ASN A 1 183 ? -6.158 5.055 -6.135 1.00 85.19 183 ASN A CA 1
ATOM 1402 C C . ASN A 1 183 ? -5.233 4.347 -7.131 1.00 85.19 183 ASN A C 1
ATOM 1404 O O . ASN A 1 183 ? -5.497 3.216 -7.543 1.00 85.19 183 ASN A O 1
ATOM 1408 N N . ARG A 1 184 ? -4.160 5.033 -7.528 1.00 89.25 184 ARG A N 1
ATOM 1409 C CA . ARG A 1 184 ? -3.220 4.561 -8.541 1.00 89.25 184 ARG A CA 1
ATOM 1410 C C . ARG A 1 184 ? -1.789 4.895 -8.158 1.00 89.25 184 ARG A C 1
ATOM 1412 O O . ARG A 1 184 ? -1.531 5.894 -7.487 1.00 89.25 184 ARG A O 1
ATOM 1419 N N . ILE A 1 185 ? -0.881 4.068 -8.651 1.00 95.00 185 ILE A N 1
ATOM 1420 C CA . ILE A 1 185 ? 0.542 4.376 -8.724 1.00 95.00 185 ILE A CA 1
ATOM 1421 C C . ILE A 1 185 ? 0.806 4.948 -10.114 1.00 95.00 185 ILE A C 1
ATOM 1423 O O . ILE A 1 185 ? 0.254 4.477 -11.109 1.00 95.00 185 ILE A O 1
ATOM 1427 N N . THR A 1 186 ? 1.619 5.991 -10.175 1.00 94.56 186 THR A N 1
ATOM 1428 C CA . THR A 1 186 ? 2.131 6.576 -11.405 1.00 94.56 186 THR A CA 1
ATOM 1429 C C . THR A 1 186 ? 3.626 6.320 -11.505 1.00 94.56 186 THR A C 1
ATOM 1431 O O . THR A 1 186 ? 4.349 6.329 -10.508 1.00 94.56 186 THR A O 1
ATOM 1434 N N . PHE A 1 187 ? 4.080 6.100 -12.736 1.00 94.31 187 PHE A N 1
ATOM 1435 C CA . PHE A 1 187 ? 5.480 5.898 -13.076 1.00 94.31 187 PHE A CA 1
ATOM 1436 C C . PHE A 1 187 ? 5.925 7.063 -13.960 1.00 94.31 187 PHE A C 1
ATOM 1438 O O . PHE A 1 187 ? 5.516 7.174 -15.115 1.00 94.31 187 PHE A O 1
ATOM 1445 N N . GLU A 1 188 ? 6.712 7.973 -13.395 1.00 92.44 188 GLU A N 1
ATOM 1446 C CA . GLU A 1 188 ? 7.205 9.170 -14.082 1.00 92.44 188 GLU A CA 1
ATOM 1447 C C . GLU A 1 188 ? 8.625 8.946 -14.600 1.00 92.44 188 GLU A C 1
ATOM 1449 O O . GLU A 1 188 ? 9.432 8.328 -13.914 1.00 92.44 188 GLU A O 1
ATOM 1454 N N . ARG A 1 189 ? 8.919 9.431 -15.809 1.00 88.00 189 ARG A N 1
ATOM 1455 C CA . ARG A 1 189 ? 10.221 9.292 -16.480 1.00 88.00 189 ARG A CA 1
ATOM 1456 C C . ARG A 1 189 ? 11.055 10.560 -16.329 1.00 88.00 189 ARG A C 1
ATOM 1458 O O . ARG A 1 189 ? 10.444 11.650 -16.404 1.00 88.00 189 ARG A O 1
#

Sequence (189 aa):
MKKIPVVVCLLLIALMLSSACTLGIKVGDPKTNEEVIEVEVDIEDTETVETTEAETTEIESTESEETIITSVIAKGEFAARVIDIIPDYVLDGETPRMLLVACYQTKPFLLEVADSLLETVSKGKTYRFVIEEKALSGEALNLFQGNEKFIDNLSLNEQLLLFDLSIASVEEIEEDGMGVAENRITFER

Radius of gyration: 30.21 Å; chains: 1; bounding box: 59×65×84 Å

pLDDT: mean 72.84, std 24.73, range [26.73, 97.25]